Protein AF-A0A6V7HV23-F1 (afdb_monomer)

Structure (mmCIF, N/CA/C/O backbone):
data_AF-A0A6V7HV23-F1
#
_entry.id   AF-A0A6V7HV23-F1
#
loop_
_atom_site.group_PDB
_atom_site.id
_atom_site.type_symbol
_atom_site.label_atom_id
_atom_site.label_alt_id
_atom_site.label_comp_id
_atom_site.label_asym_id
_atom_site.label_entity_id
_atom_site.label_seq_id
_atom_site.pdbx_PDB_ins_code
_atom_site.Cartn_x
_atom_site.Cartn_y
_atom_site.Cartn_z
_atom_site.occupancy
_atom_site.B_iso_or_equiv
_atom_site.auth_seq_id
_atom_site.auth_comp_id
_atom_site.auth_asym_id
_atom_site.auth_atom_id
_atom_site.pdbx_PDB_model_num
ATOM 1 N N . LEU A 1 1 ? -14.571 2.349 32.681 1.00 85.31 1 LEU A N 1
ATOM 2 C CA . LEU A 1 1 ? -13.966 1.434 31.684 1.00 85.31 1 LEU A CA 1
ATOM 3 C C . LEU A 1 1 ? -12.550 1.000 32.072 1.00 85.31 1 LEU A C 1
ATOM 5 O O . LEU A 1 1 ? -12.394 -0.174 32.368 1.00 85.31 1 LEU A O 1
ATOM 9 N N . LYS A 1 2 ? -11.560 1.905 32.163 1.00 87.81 2 LYS A N 1
ATOM 10 C CA . LYS A 1 2 ? -10.154 1.581 32.509 1.00 87.81 2 LYS A CA 1
ATOM 11 C C . LYS A 1 2 ? -9.997 0.605 33.691 1.00 87.81 2 LYS A C 1
ATOM 13 O O . LYS A 1 2 ? -9.436 -0.471 33.530 1.00 87.81 2 LYS A O 1
ATOM 18 N N . ASN A 1 3 ? -10.578 0.923 34.851 1.00 88.38 3 ASN A N 1
ATOM 19 C CA . ASN A 1 3 ? -10.488 0.063 36.045 1.00 88.38 3 ASN A CA 1
ATOM 20 C C . ASN A 1 3 ? -11.080 -1.339 35.831 1.00 88.38 3 ASN A C 1
ATOM 22 O O . ASN A 1 3 ? -10.590 -2.308 36.400 1.00 88.38 3 ASN A O 1
ATOM 26 N N . TRP A 1 4 ? -12.128 -1.450 35.012 1.00 91.31 4 TRP A N 1
ATOM 27 C CA . TRP A 1 4 ? -12.716 -2.744 34.686 1.00 91.31 4 TRP A CA 1
ATOM 28 C C . TRP A 1 4 ? -11.799 -3.559 33.774 1.00 91.31 4 TRP A C 1
ATOM 30 O O . TRP A 1 4 ? -11.590 -4.732 34.063 1.00 91.31 4 TRP A O 1
ATOM 40 N N . VAL A 1 5 ? -11.182 -2.938 32.761 1.00 88.81 5 VAL A N 1
ATOM 41 C CA . VAL A 1 5 ? -10.202 -3.607 31.885 1.00 88.81 5 VAL A CA 1
ATOM 42 C C . VAL A 1 5 ? -9.047 -4.188 32.708 1.00 88.81 5 VAL A C 1
ATOM 44 O O . VAL A 1 5 ? -8.704 -5.352 32.535 1.00 88.81 5 VAL A O 1
ATOM 47 N N . HIS A 1 6 ? -8.524 -3.445 33.690 1.00 87.12 6 HIS A N 1
ATOM 48 C CA . HIS A 1 6 ? -7.489 -3.965 34.597 1.00 87.12 6 HIS A CA 1
ATOM 49 C C . HIS A 1 6 ? -7.968 -5.091 35.530 1.00 87.12 6 HIS A C 1
ATOM 51 O O . HIS A 1 6 ? -7.142 -5.850 36.025 1.00 87.12 6 HIS A O 1
ATOM 57 N N . SER A 1 7 ? -9.276 -5.214 35.775 1.00 87.25 7 SER A N 1
ATOM 58 C CA . SER A 1 7 ? -9.856 -6.267 36.624 1.00 87.25 7 SER A CA 1
ATOM 59 C C . SER A 1 7 ? -10.160 -7.578 35.883 1.00 87.25 7 SER A C 1
ATOM 61 O O . SER A 1 7 ? -10.546 -8.565 36.515 1.00 87.25 7 SER A O 1
ATOM 63 N N . VAL A 1 8 ? -10.018 -7.600 34.551 1.00 89.50 8 VAL A N 1
ATOM 64 C CA . VAL A 1 8 ? -10.240 -8.799 33.733 1.00 89.50 8 VAL A CA 1
ATOM 65 C C . VAL A 1 8 ? -9.135 -9.820 34.012 1.00 89.50 8 VAL A C 1
ATOM 67 O O . VAL A 1 8 ? -7.954 -9.495 33.965 1.00 89.50 8 VAL A O 1
ATOM 70 N N . ARG A 1 9 ? -9.533 -11.063 34.315 1.00 83.25 9 ARG A N 1
ATOM 71 C CA . ARG A 1 9 ? -8.610 -12.152 34.690 1.00 83.25 9 ARG A CA 1
ATOM 72 C C . ARG A 1 9 ? -7.853 -12.756 33.508 1.00 83.25 9 ARG A C 1
ATOM 74 O O . ARG A 1 9 ? -6.769 -13.287 33.703 1.00 83.25 9 ARG A O 1
ATOM 81 N N . ASP A 1 10 ? -8.456 -12.738 32.324 1.00 87.56 10 ASP A N 1
ATOM 82 C CA . ASP A 1 10 ? -7.838 -13.266 31.111 1.00 87.56 10 ASP A CA 1
ATOM 83 C C . ASP A 1 10 ? -6.922 -12.201 30.498 1.00 87.56 10 ASP A C 1
ATOM 85 O O . ASP A 1 10 ? -7.393 -11.159 30.037 1.00 87.56 10 ASP A O 1
ATOM 89 N N . GLU A 1 11 ? -5.614 -12.463 30.503 1.00 85.00 11 GLU A N 1
ATOM 90 C CA . GLU A 1 11 ? -4.601 -11.544 29.976 1.00 85.00 11 GLU A CA 1
ATOM 91 C C . GLU A 1 11 ? -4.748 -11.294 28.465 1.00 85.00 11 GLU A C 1
ATOM 93 O O . GLU A 1 11 ? -4.428 -10.198 28.004 1.00 85.00 11 GLU A O 1
ATOM 98 N N . ARG A 1 12 ? -5.293 -12.244 27.688 1.00 84.56 12 ARG A N 1
ATOM 99 C CA . ARG A 1 12 ? -5.510 -12.057 26.240 1.00 84.56 12 ARG A CA 1
ATOM 100 C C . ARG A 1 12 ? -6.618 -11.044 25.994 1.00 84.56 12 ARG A C 1
ATOM 102 O O . ARG A 1 12 ? -6.408 -10.039 25.322 1.00 84.56 12 ARG A O 1
ATOM 109 N N . ILE A 1 13 ? -7.767 -11.265 26.631 1.00 85.31 13 ILE A N 1
ATOM 110 C CA . ILE A 1 13 ? -8.918 -10.356 26.568 1.00 85.31 13 ILE A CA 1
ATOM 111 C C . ILE A 1 13 ? -8.536 -8.983 27.124 1.00 85.31 13 ILE A C 1
ATOM 113 O O . ILE A 1 13 ? -8.910 -7.956 26.566 1.00 85.31 13 ILE A O 1
ATOM 117 N N . LYS A 1 14 ? -7.769 -8.942 28.215 1.00 87.19 14 LYS A N 1
ATOM 118 C CA . LYS A 1 14 ? -7.277 -7.695 28.804 1.00 87.19 14 LYS A CA 1
ATOM 119 C C . LYS A 1 14 ? -6.400 -6.908 27.831 1.00 87.19 14 LYS A C 1
ATOM 121 O O . LYS A 1 14 ? -6.575 -5.696 27.745 1.00 87.19 14 LYS A O 1
ATOM 126 N N . HIS A 1 15 ? -5.508 -7.566 27.090 1.00 85.56 15 HIS A N 1
ATOM 127 C CA . HIS A 1 15 ? -4.681 -6.912 26.074 1.00 85.56 15 HIS A CA 1
ATOM 128 C C . HIS A 1 15 ? -5.524 -6.375 24.905 1.00 85.56 15 HIS A C 1
ATOM 130 O O . HIS A 1 15 ? -5.375 -5.216 24.524 1.00 85.56 15 HIS A O 1
ATOM 136 N N . GLU A 1 16 ? -6.482 -7.160 24.404 1.00 86.75 16 GLU A N 1
ATOM 137 C CA . GLU A 1 16 ? -7.410 -6.728 23.344 1.00 86.75 16 GLU A CA 1
ATOM 138 C C . GLU A 1 16 ? -8.276 -5.532 23.781 1.00 86.75 16 GLU A C 1
ATOM 140 O O . GLU A 1 16 ? -8.434 -4.554 23.051 1.00 86.75 16 GLU A O 1
ATOM 145 N N . LEU A 1 17 ? -8.798 -5.561 25.010 1.00 87.62 17 LEU A N 1
ATOM 146 C CA . LEU A 1 17 ? -9.571 -4.457 25.583 1.00 87.62 17 LEU A CA 1
ATOM 147 C C . LEU A 1 17 ? -8.712 -3.224 25.882 1.00 87.62 17 LEU A C 1
ATOM 149 O O . LEU A 1 17 ? -9.238 -2.110 25.889 1.00 87.62 17 LEU A O 1
ATOM 153 N N . HIS A 1 18 ? -7.411 -3.393 26.131 1.00 86.50 18 HIS A N 1
ATOM 154 C CA . HIS A 1 18 ? -6.492 -2.274 26.320 1.00 86.50 18 HIS A CA 1
ATOM 155 C C . HIS A 1 18 ? -6.333 -1.463 25.028 1.00 86.50 18 HIS A C 1
ATOM 157 O O . HIS A 1 18 ? -6.363 -0.235 25.083 1.00 86.50 18 HIS A O 1
ATOM 163 N N . GLY A 1 19 ? -6.276 -2.127 23.866 1.00 85.31 19 GLY A N 1
ATOM 164 C CA . GLY A 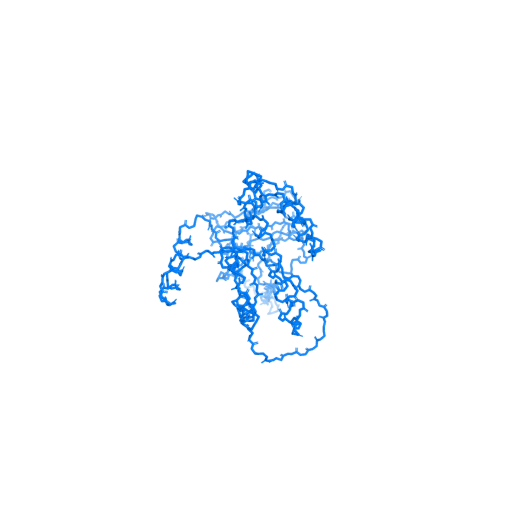1 19 ? -6.226 -1.468 22.552 1.00 85.31 19 GLY A CA 1
ATOM 165 C C . GLY A 1 19 ? -7.441 -0.580 22.245 1.00 85.31 19 GLY A C 1
ATOM 166 O O . GLY A 1 19 ? -7.353 0.344 21.443 1.00 85.31 19 GLY A O 1
ATOM 167 N N . LEU A 1 20 ? -8.571 -0.794 22.928 1.00 89.44 20 LEU A N 1
ATOM 168 C CA . LEU A 1 20 ? -9.760 0.055 22.819 1.00 89.44 20 LEU A CA 1
ATOM 169 C C . LEU A 1 20 ? -9.642 1.365 23.620 1.00 89.44 20 LEU A C 1
ATOM 171 O O . LEU A 1 20 ? -10.325 2.342 23.310 1.00 89.44 20 LEU A O 1
ATOM 175 N N . LEU A 1 21 ? -8.818 1.404 24.671 1.00 89.25 21 LEU A N 1
ATOM 176 C CA . LEU A 1 21 ? -8.775 2.542 25.593 1.00 89.25 21 LEU A CA 1
ATOM 177 C C . LEU A 1 21 ? -8.270 3.816 24.913 1.00 89.25 21 LEU A C 1
ATOM 179 O O . LEU A 1 21 ? -8.840 4.878 25.152 1.00 89.25 21 LEU A O 1
ATOM 183 N N . TYR A 1 22 ? -7.262 3.698 24.048 1.00 90.00 22 TYR A N 1
ATOM 184 C CA . TYR A 1 22 ? -6.679 4.822 23.317 1.00 90.00 22 TYR A CA 1
ATOM 185 C C . TYR A 1 22 ? -7.681 5.527 22.384 1.00 90.00 22 TYR A C 1
ATOM 187 O O . TYR A 1 22 ? -7.942 6.718 22.580 1.00 90.00 22 TYR A O 1
ATOM 195 N N . PRO A 1 23 ? -8.331 4.843 21.419 1.00 90.88 23 PRO A N 1
ATOM 196 C CA . PRO A 1 23 ? -9.275 5.514 20.530 1.00 90.88 23 PRO A CA 1
ATOM 197 C C . PRO A 1 23 ? -10.500 6.058 21.271 1.00 90.88 23 PRO A C 1
ATOM 199 O O . PRO A 1 23 ? -10.964 7.156 20.964 1.00 90.88 23 PRO A O 1
ATOM 202 N N . VAL A 1 24 ? -11.001 5.348 22.292 1.00 91.50 24 VAL A N 1
ATOM 203 C CA . VAL A 1 24 ? -12.107 5.849 23.124 1.00 91.50 24 VAL A CA 1
ATOM 204 C C . VAL A 1 24 ? -11.698 7.117 23.874 1.00 91.50 24 VAL A C 1
ATOM 206 O O . VAL A 1 24 ? -12.491 8.053 23.949 1.00 91.50 24 VAL A O 1
ATOM 209 N N . PHE A 1 25 ? -10.477 7.174 24.405 1.00 91.94 25 PHE A N 1
ATOM 210 C CA . PHE A 1 25 ? -9.941 8.351 25.086 1.00 91.94 25 PHE A CA 1
ATOM 211 C C . PHE A 1 25 ? -9.872 9.572 24.158 1.00 91.94 25 PHE A C 1
ATOM 213 O O . PHE A 1 25 ? -10.416 10.626 24.499 1.00 91.94 25 PHE A O 1
ATOM 220 N N . CYS A 1 26 ? -9.287 9.420 22.967 1.00 90.81 26 CYS A N 1
ATOM 221 C CA . CYS A 1 26 ? -9.174 10.503 21.990 1.00 90.81 26 CYS A CA 1
ATOM 222 C C . CYS A 1 26 ? -10.551 11.004 21.521 1.00 90.81 26 CYS A C 1
ATOM 224 O O . CYS A 1 26 ? -10.791 12.210 21.483 1.00 90.81 26 CYS A O 1
ATOM 226 N N . HIS A 1 27 ? -11.494 10.102 21.221 1.00 91.38 27 HIS A N 1
ATOM 227 C CA . HIS A 1 27 ? -12.842 10.504 20.806 1.00 91.38 27 HIS A CA 1
ATOM 228 C C . HIS A 1 27 ? -13.664 11.126 21.942 1.00 91.38 27 HIS A C 1
ATOM 230 O O . HIS A 1 27 ? -14.400 12.074 21.687 1.00 91.38 27 HIS A O 1
ATOM 236 N N . LEU A 1 28 ? -13.506 10.670 23.192 1.00 91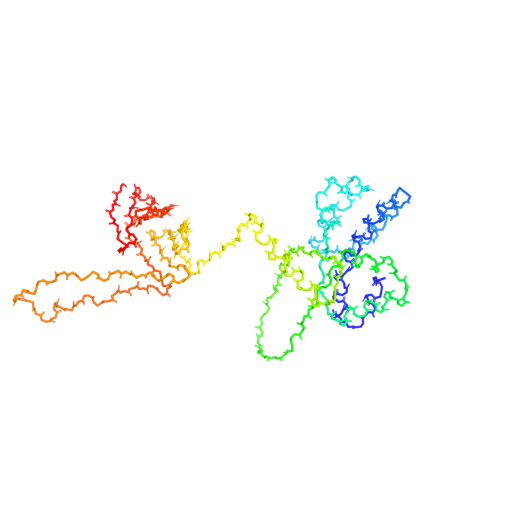.12 28 LEU A N 1
ATOM 237 C CA . LEU A 1 28 ? -14.108 11.331 24.358 1.00 91.12 28 LEU A CA 1
ATOM 238 C C . LEU A 1 28 ? -13.619 12.775 24.492 1.00 91.12 28 LEU A C 1
ATOM 240 O O . LEU A 1 28 ? -14.424 13.670 24.731 1.00 91.12 28 LEU A O 1
ATOM 244 N N . TYR A 1 29 ? -12.316 13.008 24.319 1.00 91.19 29 TYR A N 1
ATOM 245 C CA . TYR A 1 29 ? -11.752 14.355 24.350 1.00 91.19 29 TYR A CA 1
ATOM 246 C C . TYR A 1 29 ? -12.355 15.254 23.264 1.00 91.19 29 TYR A C 1
ATOM 248 O O . TYR A 1 29 ? -12.836 16.348 23.563 1.00 91.19 29 TYR A O 1
ATOM 256 N N . LEU A 1 30 ? -12.395 14.771 22.020 1.00 89.81 30 LEU A N 1
ATOM 257 C CA . LEU A 1 30 ? -12.948 15.517 20.888 1.00 89.81 30 LEU A CA 1
ATOM 258 C C . LEU A 1 30 ? -14.451 15.802 21.042 1.00 89.81 30 LEU A C 1
ATOM 260 O O . LEU A 1 30 ? -14.892 16.902 20.717 1.00 89.81 30 LEU A O 1
ATOM 264 N N . GLU A 1 31 ? -15.228 14.856 21.574 1.00 88.00 31 GLU A N 1
ATOM 265 C CA . GLU A 1 31 ? -16.653 15.055 21.878 1.00 88.00 31 GLU A CA 1
ATOM 266 C C . GLU A 1 31 ? -16.868 16.112 22.969 1.00 88.00 31 GLU A C 1
ATOM 268 O O . GLU A 1 31 ? -17.719 16.991 22.830 1.00 88.00 31 GLU A O 1
ATOM 273 N N . MET A 1 32 ? -16.048 16.108 24.025 1.00 87.31 32 MET A N 1
ATOM 274 C CA . MET A 1 32 ? -16.122 17.145 25.062 1.00 87.31 32 MET A CA 1
ATOM 275 C C . MET A 1 32 ? -15.743 18.534 24.537 1.00 87.31 32 MET A C 1
ATOM 277 O O . MET A 1 32 ? -16.335 19.526 24.962 1.00 87.31 32 MET A O 1
ATOM 281 N N . LEU A 1 33 ? -14.791 18.629 23.601 1.00 86.75 33 LEU A N 1
ATOM 282 C CA . LEU A 1 33 ? -14.490 19.891 22.918 1.00 86.75 33 LEU A CA 1
ATOM 283 C C . LEU A 1 33 ? -15.653 20.350 22.029 1.00 86.75 33 LEU A C 1
ATOM 285 O O . LEU A 1 33 ? -15.936 21.547 21.949 1.00 86.75 33 LEU A O 1
ATOM 289 N N . HIS A 1 34 ? -16.353 19.412 21.389 1.00 82.56 34 HIS A N 1
ATOM 290 C CA . HIS A 1 34 ? -17.492 19.711 20.526 1.00 82.56 34 HIS A CA 1
ATOM 291 C C . HIS A 1 34 ? -18.725 20.205 21.297 1.00 82.56 34 HIS A C 1
ATOM 293 O O . HIS A 1 34 ? -19.505 21.004 20.780 1.00 82.56 34 HIS A O 1
ATOM 299 N N . ALA A 1 35 ? -18.886 19.781 22.551 1.00 78.50 35 ALA A N 1
ATOM 300 C CA . ALA A 1 35 ? -19.957 20.239 23.433 1.00 78.50 35 ALA A CA 1
ATOM 301 C C . ALA A 1 35 ? -19.815 21.713 23.886 1.00 78.50 35 ALA A C 1
ATOM 303 O O . ALA A 1 35 ? -20.762 22.292 24.424 1.00 78.50 35 ALA A O 1
ATOM 304 N N . GLY A 1 36 ? -18.668 22.352 23.620 1.00 71.81 36 GLY A N 1
ATOM 305 C CA . GLY A 1 36 ? -18.477 23.799 23.721 1.00 71.81 36 GLY A CA 1
ATOM 306 C C . GLY A 1 36 ? -17.904 24.316 25.049 1.00 71.81 36 GLY A C 1
ATOM 307 O O . GLY A 1 36 ? -17.372 23.587 25.888 1.00 71.81 36 GLY A O 1
ATOM 308 N N . ASN A 1 37 ? -17.997 25.637 25.229 1.00 59.78 37 ASN A N 1
ATOM 309 C CA . ASN A 1 37 ? -17.170 26.416 26.162 1.00 59.78 37 ASN A CA 1
ATOM 310 C C . ASN A 1 37 ? -17.192 26.025 27.660 1.00 59.78 37 ASN A C 1
ATOM 312 O O . ASN A 1 37 ? -16.133 26.139 28.279 1.00 59.78 37 ASN A O 1
ATOM 316 N N . PRO A 1 38 ? -18.289 25.553 28.293 1.00 68.69 38 PRO A N 1
ATOM 317 C CA . PRO A 1 38 ? -18.218 25.152 29.703 1.00 68.69 38 PRO A CA 1
ATOM 318 C C . PRO A 1 38 ? -17.501 23.806 29.917 1.00 68.69 38 PRO A C 1
ATOM 320 O O . PRO A 1 38 ? -17.038 23.536 31.024 1.00 68.69 38 PRO A O 1
ATOM 323 N N . GLN A 1 39 ? -17.388 22.969 28.880 1.00 75.00 39 GLN A N 1
ATOM 324 C CA . GLN A 1 39 ? -16.775 21.636 28.956 1.00 75.00 39 GLN A CA 1
ATOM 325 C C . GLN A 1 39 ? -15.351 21.597 28.393 1.00 75.00 39 GLN A C 1
ATOM 327 O O . GLN A 1 39 ? -14.584 20.716 28.770 1.00 75.00 39 GLN A O 1
ATOM 332 N N . ALA A 1 40 ? -14.940 22.591 27.599 1.00 77.06 40 ALA A N 1
ATOM 333 C CA . ALA A 1 40 ? -13.583 22.677 27.055 1.00 77.06 40 ALA A CA 1
ATOM 334 C C . ALA A 1 40 ? -12.490 22.642 28.145 1.00 77.06 40 ALA A C 1
ATOM 336 O O . ALA A 1 40 ? -11.518 21.899 28.034 1.00 77.06 40 ALA A O 1
ATOM 337 N N . MET A 1 41 ? -12.675 23.361 29.259 1.00 80.88 41 MET A N 1
ATOM 338 C CA . MET A 1 41 ? -11.725 23.321 30.386 1.00 80.88 41 MET A CA 1
ATOM 339 C C . MET A 1 41 ? -11.659 21.940 31.058 1.00 80.88 41 MET A C 1
ATOM 341 O O . MET A 1 41 ? -10.584 21.487 31.452 1.00 80.88 41 MET A O 1
ATOM 345 N N . GLN A 1 42 ? -12.796 21.246 31.153 1.00 85.06 42 GLN A N 1
ATOM 346 C CA . GLN A 1 42 ? -12.870 19.888 31.700 1.00 85.06 42 GLN A CA 1
ATOM 347 C C . GLN A 1 42 ? -12.226 18.875 30.747 1.00 85.06 42 GLN A C 1
ATOM 349 O O . GLN A 1 42 ? -11.546 17.957 31.201 1.00 85.06 42 GLN A O 1
ATOM 354 N N . ALA A 1 43 ? -12.368 19.080 29.435 1.00 87.50 43 ALA A N 1
ATOM 355 C CA . ALA A 1 43 ? -11.719 18.275 28.410 1.00 87.50 43 ALA A CA 1
ATOM 356 C C . ALA A 1 43 ? -10.193 18.370 28.517 1.00 87.50 43 ALA A C 1
ATOM 358 O O . ALA A 1 43 ? -9.508 17.349 28.535 1.00 87.50 43 ALA A O 1
ATOM 359 N N . ILE A 1 44 ? -9.653 19.582 28.668 1.00 86.12 44 ILE A N 1
ATOM 360 C CA . ILE A 1 44 ? -8.207 19.805 28.829 1.00 86.12 44 ILE A CA 1
ATOM 361 C C . ILE A 1 44 ? -7.690 19.125 30.101 1.00 86.12 44 ILE A C 1
ATOM 363 O O . ILE A 1 44 ? -6.625 18.505 30.092 1.00 86.12 44 ILE A O 1
ATOM 367 N N . GLN A 1 45 ? -8.441 19.211 31.203 1.00 88.75 45 GLN A N 1
ATOM 368 C CA . GLN A 1 45 ? -8.085 18.527 32.446 1.00 88.75 45 GLN A CA 1
ATOM 369 C C . GLN A 1 45 ? -8.126 17.000 32.287 1.00 88.75 45 GLN A C 1
ATOM 371 O O . GLN A 1 45 ? -7.230 16.309 32.769 1.00 88.75 45 GLN A O 1
ATOM 376 N N . PHE A 1 46 ? -9.126 16.472 31.580 1.00 90.75 46 PHE A N 1
ATOM 377 C CA . PHE A 1 46 ? -9.22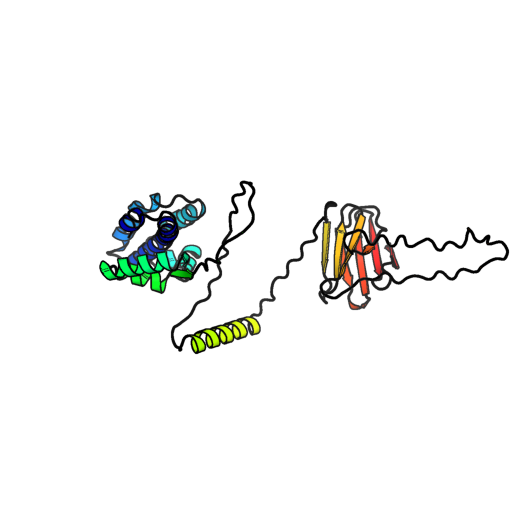1 15.052 31.253 1.00 90.75 46 PHE A CA 1
ATOM 378 C C . PHE A 1 46 ? -8.020 14.577 30.430 1.00 90.75 46 PHE A C 1
ATOM 380 O O . PHE A 1 46 ? -7.407 13.572 30.790 1.00 90.75 46 PHE A O 1
ATOM 387 N N . LEU A 1 47 ? -7.634 15.322 29.390 1.00 89.06 47 LEU A N 1
ATOM 388 C CA . LEU A 1 47 ? -6.475 14.988 28.566 1.00 89.06 47 LEU A CA 1
ATOM 389 C C . LEU A 1 47 ? -5.203 14.917 29.421 1.00 89.06 47 LEU A C 1
ATOM 391 O O . LEU A 1 47 ? -4.499 13.911 29.403 1.00 89.06 47 LEU A O 1
ATOM 395 N N . LYS A 1 48 ? -4.955 15.939 30.249 1.00 88.56 48 LYS A N 1
ATO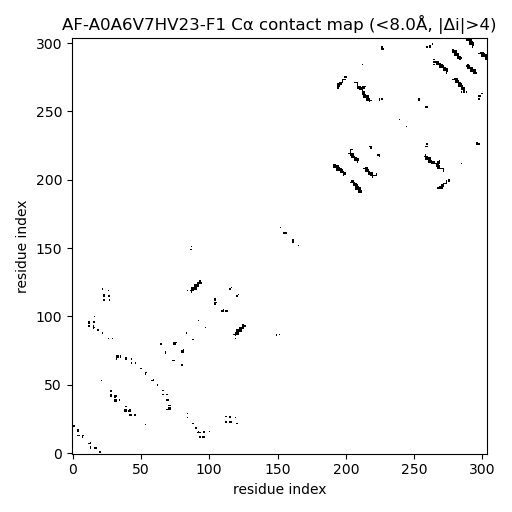M 396 C CA . LYS A 1 48 ? -3.765 15.999 31.112 1.00 88.56 48 LYS A CA 1
ATOM 397 C C . LYS A 1 48 ? -3.676 14.850 32.112 1.00 88.56 48 LYS A C 1
ATOM 399 O O . LYS A 1 48 ? -2.574 14.385 32.390 1.00 88.56 48 LYS A O 1
ATOM 404 N N . ASN A 1 49 ? -4.813 14.403 32.640 1.00 90.31 49 ASN A N 1
ATOM 405 C CA . ASN A 1 49 ? -4.860 13.361 33.662 1.00 90.31 49 ASN A CA 1
ATOM 406 C C . ASN A 1 49 ? -4.580 11.956 33.112 1.00 90.31 49 ASN A C 1
ATOM 408 O O . ASN A 1 49 ? -4.063 11.124 33.853 1.00 90.31 49 ASN A O 1
ATOM 412 N N . TYR A 1 50 ? -4.933 11.685 31.851 1.00 86.81 50 TYR A N 1
ATOM 413 C CA . TYR A 1 50 ? -4.899 10.331 31.281 1.00 86.81 50 TYR A CA 1
ATOM 414 C C . TYR A 1 50 ? -3.926 10.163 30.105 1.00 86.81 50 TYR A C 1
ATOM 416 O O . TYR A 1 50 ? -3.620 9.033 29.744 1.00 86.81 50 TYR A O 1
ATOM 424 N N . GLN A 1 51 ? -3.377 11.243 29.535 1.00 85.19 51 GLN A N 1
ATOM 425 C CA . GLN A 1 51 ? -2.392 11.153 28.443 1.00 85.19 51 GLN A CA 1
ATOM 426 C C . GLN A 1 51 ? -1.158 10.307 28.803 1.00 85.19 51 GLN A C 1
ATOM 428 O O . GLN A 1 51 ? -0.600 9.649 27.936 1.00 85.19 51 GLN A O 1
ATOM 433 N N . GLY A 1 52 ? -0.750 10.287 30.079 1.00 82.56 52 GLY A N 1
ATOM 434 C CA . GLY A 1 52 ? 0.421 9.532 30.542 1.00 82.56 52 GLY A CA 1
ATOM 435 C C . GLY A 1 52 ? 0.229 8.014 30.584 1.00 82.56 52 GLY A C 1
ATOM 436 O O . GLY A 1 52 ? 1.198 7.293 30.796 1.00 82.56 52 GLY A O 1
ATOM 437 N N . ASP A 1 53 ? -0.997 7.523 30.388 1.00 82.62 53 ASP A N 1
ATOM 438 C CA . ASP A 1 53 ? -1.286 6.088 30.322 1.00 82.62 53 ASP A CA 1
ATOM 439 C C . ASP A 1 53 ? -0.926 5.467 28.960 1.00 82.62 53 ASP A C 1
ATOM 441 O O . ASP A 1 53 ? -0.882 4.243 28.840 1.00 82.62 53 ASP A O 1
ATOM 445 N N . PHE A 1 54 ? -0.669 6.294 27.943 1.00 81.50 54 PHE A N 1
ATOM 446 C CA . PHE A 1 54 ? -0.393 5.878 26.569 1.00 81.50 54 PHE A CA 1
ATOM 447 C C . PHE A 1 54 ? 1.050 6.260 26.214 1.00 81.50 54 PHE A C 1
ATOM 449 O O . PHE A 1 54 ? 1.377 7.437 26.079 1.00 81.50 54 PHE A O 1
ATOM 456 N N . VAL A 1 55 ? 1.939 5.264 26.148 1.00 62.69 55 VAL A N 1
ATOM 457 C CA . VAL A 1 55 ? 3.408 5.458 26.104 1.00 62.69 55 VAL A CA 1
ATOM 458 C C . VAL A 1 55 ? 4.022 4.951 24.790 1.00 62.69 55 VAL A C 1
ATOM 460 O O . VAL A 1 55 ? 5.231 5.035 24.592 1.00 62.69 55 VAL A O 1
ATOM 463 N N . THR A 1 56 ? 3.211 4.432 23.865 1.00 72.12 56 THR A N 1
ATOM 464 C CA . THR A 1 56 ? 3.705 3.922 22.578 1.00 72.12 56 THR A CA 1
ATOM 465 C C . THR A 1 56 ? 4.194 5.086 21.710 1.00 72.12 56 THR A C 1
ATOM 467 O O . THR A 1 56 ? 3.517 6.111 21.637 1.00 72.12 56 THR A O 1
ATOM 470 N N . GLU A 1 57 ? 5.335 4.937 21.023 1.00 57.50 57 GLU A N 1
ATOM 471 C CA . GLU A 1 57 ? 5.909 5.989 20.156 1.00 57.50 57 GLU A CA 1
ATOM 472 C C . GLU A 1 57 ? 4.878 6.545 19.159 1.00 57.50 57 GLU A C 1
ATOM 474 O O . GLU A 1 57 ? 4.732 7.754 19.025 1.00 57.50 57 GLU A O 1
ATOM 479 N N . THR A 1 58 ? 4.064 5.673 18.559 1.00 65.56 58 THR A N 1
ATOM 480 C CA . THR A 1 58 ? 3.016 6.052 17.597 1.00 65.56 58 THR A CA 1
ATOM 481 C C . THR A 1 58 ? 1.848 6.826 18.212 1.00 65.56 58 THR A C 1
ATOM 483 O O . THR A 1 58 ? 1.196 7.616 17.535 1.00 65.56 58 THR A O 1
ATOM 486 N N . GLU A 1 59 ? 1.532 6.575 19.483 1.00 75.50 59 GLU A N 1
ATOM 487 C CA . GLU A 1 59 ? 0.430 7.237 20.190 1.00 75.50 59 GLU A CA 1
ATOM 488 C C . GLU A 1 59 ? 0.861 8.608 20.713 1.00 75.50 59 GLU A C 1
ATOM 490 O O . GLU A 1 59 ? 0.049 9.536 20.747 1.00 75.50 59 GLU A O 1
ATOM 495 N N . ARG A 1 60 ? 2.142 8.739 21.078 1.00 76.38 60 ARG A N 1
ATOM 496 C CA . ARG A 1 60 ? 2.735 9.951 21.640 1.00 76.38 60 ARG A CA 1
ATOM 497 C C . ARG A 1 60 ? 2.685 11.126 20.669 1.00 76.38 60 ARG A C 1
ATOM 499 O O . ARG A 1 60 ? 2.205 12.185 21.061 1.00 76.38 60 ARG A O 1
ATOM 506 N N . ASP A 1 61 ? 3.111 10.935 19.424 1.00 80.00 61 ASP A N 1
ATOM 507 C CA . ASP A 1 61 ? 3.159 12.015 18.428 1.00 80.00 61 ASP A CA 1
ATOM 508 C C . ASP A 1 61 ? 1.764 12.612 18.175 1.00 80.00 61 ASP A C 1
ATOM 510 O O . ASP A 1 61 ? 1.575 13.831 18.174 1.00 80.00 61 ASP A O 1
ATOM 514 N N . PHE A 1 62 ? 0.747 11.751 18.048 1.00 85.00 62 PHE A N 1
ATOM 515 C CA . PHE A 1 62 ? -0.637 12.200 17.894 1.00 85.00 62 PHE A CA 1
ATOM 516 C C . PHE A 1 62 ? -1.171 12.883 19.158 1.00 85.00 62 PHE A C 1
ATOM 518 O O . PHE A 1 62 ? -1.906 13.863 19.059 1.00 85.00 62 PHE A O 1
ATOM 525 N N . LEU A 1 63 ? -0.820 12.395 20.353 1.00 84.88 63 LEU A N 1
ATOM 526 C CA . LEU A 1 63 ? -1.234 13.019 21.612 1.00 84.88 63 LEU A CA 1
ATOM 527 C C . LEU A 1 63 ? -0.602 14.399 21.811 1.00 84.88 63 LEU A C 1
ATOM 529 O O . LEU A 1 63 ? -1.277 15.302 22.306 1.00 84.88 63 LEU A O 1
ATOM 533 N N . GLU A 1 64 ? 0.649 14.594 21.393 1.00 83.12 64 GLU A N 1
ATOM 534 C CA . GLU A 1 64 ? 1.294 15.908 21.389 1.00 83.12 64 GLU A CA 1
ATOM 535 C C . GLU A 1 64 ? 0.544 16.875 20.453 1.00 83.12 64 GLU A C 1
ATOM 537 O O . GLU A 1 64 ? 0.229 18.005 20.851 1.00 83.12 64 GLU A O 1
ATOM 542 N N . GLU A 1 65 ? 0.130 16.422 19.265 1.00 84.56 65 GLU A N 1
ATOM 543 C CA . GLU A 1 65 ? -0.714 17.223 18.371 1.00 84.56 65 GLU A CA 1
ATOM 544 C C . GLU A 1 65 ? -2.096 17.508 18.988 1.00 84.56 65 GLU A C 1
ATOM 546 O O . GLU A 1 65 ? -2.548 18.655 18.989 1.00 84.56 65 GLU A O 1
ATOM 551 N N . LEU A 1 66 ? -2.742 16.504 19.584 1.00 86.38 66 LEU A N 1
ATOM 552 C CA . LEU A 1 66 ? -4.049 16.631 20.234 1.00 86.38 66 LEU A CA 1
ATOM 553 C C . LEU A 1 66 ? -4.009 17.591 21.435 1.00 86.38 66 LEU A C 1
ATOM 555 O O . LEU A 1 66 ? -4.968 18.324 21.673 1.00 86.38 66 LEU A O 1
ATOM 559 N N . SER A 1 67 ? -2.886 17.640 22.160 1.00 86.75 67 SER A N 1
ATOM 560 C CA . SER A 1 67 ? -2.690 18.494 23.342 1.00 86.75 67 SER A CA 1
ATOM 561 C C . SER A 1 67 ? -2.722 19.990 23.059 1.00 86.75 67 SER A C 1
ATOM 563 O O . SER A 1 67 ? -2.911 20.790 23.974 1.00 86.75 67 SER A O 1
ATOM 565 N N . SER A 1 68 ? -2.562 20.369 21.794 1.00 87.38 68 SER A N 1
ATOM 566 C CA . SER A 1 68 ? -2.586 21.759 21.351 1.00 87.38 68 SER A CA 1
ATOM 567 C C . SER A 1 68 ? -3.865 22.122 20.586 1.00 87.38 68 SER A C 1
ATOM 569 O O . SER A 1 68 ? -3.931 23.186 19.969 1.00 87.38 68 SER A O 1
ATOM 571 N N . VAL A 1 69 ? -4.888 21.262 20.654 1.00 88.06 69 VAL A N 1
ATOM 572 C CA . VAL A 1 69 ? -6.251 21.504 20.163 1.00 88.06 69 VAL A CA 1
ATOM 573 C C . VAL A 1 69 ? -7.146 21.861 21.343 1.00 88.06 69 VAL A C 1
ATOM 575 O O . VAL A 1 69 ? -7.376 21.012 22.199 1.00 88.06 69 VAL A O 1
ATOM 578 N N . PHE A 1 70 ? -7.675 23.085 21.396 1.00 86.06 70 PHE A N 1
ATOM 579 C CA . PHE A 1 70 ? -8.492 23.562 22.525 1.00 86.06 70 PHE A CA 1
ATOM 580 C C . PHE A 1 70 ? -9.917 23.952 22.127 1.00 86.06 70 PHE A C 1
ATOM 582 O O . PHE A 1 70 ? -10.786 24.099 22.987 1.00 86.06 70 PHE A O 1
ATOM 589 N N . THR A 1 71 ? -10.164 24.126 20.832 1.00 85.56 71 THR A N 1
ATOM 590 C CA . THR A 1 71 ? -11.446 24.564 20.281 1.00 85.56 71 THR A CA 1
ATOM 591 C C . THR A 1 71 ? -11.847 23.727 19.068 1.00 85.56 71 THR A C 1
ATOM 593 O O . THR A 1 71 ? -11.034 23.021 18.473 1.00 85.56 71 THR A O 1
ATOM 596 N N . ILE A 1 72 ? -13.116 23.828 18.662 1.00 84.56 72 ILE A N 1
ATOM 597 C CA . ILE A 1 72 ? -13.621 23.161 17.450 1.00 84.56 72 ILE A CA 1
ATOM 598 C C . ILE A 1 72 ? -12.902 23.680 16.191 1.00 84.56 72 ILE A C 1
ATOM 600 O O . ILE A 1 72 ? -12.641 22.909 15.274 1.00 84.56 72 ILE A O 1
ATOM 604 N N . GLN A 1 73 ? -12.531 24.962 16.168 1.00 84.81 73 GLN A N 1
ATOM 605 C CA . GLN A 1 73 ? -11.802 25.582 15.055 1.00 84.81 73 GLN A CA 1
ATOM 606 C C . GLN A 1 73 ? -10.399 24.978 14.904 1.00 84.81 73 GLN A C 1
ATOM 608 O O . GLN A 1 73 ? -9.959 24.706 13.789 1.00 84.81 73 GLN A O 1
ATOM 613 N N . ASP A 1 74 ? -9.732 24.676 16.022 1.00 86.12 74 ASP A N 1
ATOM 614 C CA . ASP A 1 74 ? -8.417 24.026 16.008 1.00 86.12 74 ASP A CA 1
ATOM 615 C C . ASP A 1 74 ? -8.476 22.613 15.412 1.00 86.12 74 ASP A C 1
ATOM 617 O O . ASP A 1 74 ? -7.513 22.171 14.788 1.00 86.12 74 ASP A O 1
ATOM 621 N N . ILE A 1 75 ? -9.606 21.910 15.571 1.00 84.88 75 ILE A N 1
ATOM 622 C CA . ILE A 1 75 ? -9.815 20.585 14.966 1.00 84.88 75 ILE A CA 1
ATOM 623 C C . ILE A 1 75 ? -9.819 20.701 13.440 1.00 84.88 75 ILE A C 1
ATOM 625 O O . ILE A 1 75 ? -9.198 19.885 12.769 1.00 84.88 75 ILE A O 1
ATOM 629 N N . GLU A 1 76 ? -10.503 21.702 12.882 1.00 84.44 76 GLU A N 1
ATOM 630 C CA . GLU A 1 76 ? -10.614 21.890 11.428 1.00 84.44 76 GLU A CA 1
ATOM 631 C C . GLU A 1 76 ? -9.298 22.354 10.795 1.00 84.44 76 GLU A C 1
ATOM 633 O O . GLU A 1 76 ? -8.968 21.940 9.682 1.00 84.44 76 GLU A O 1
ATOM 638 N N . LEU A 1 77 ? -8.523 23.167 11.518 1.00 86.88 77 LEU A N 1
ATOM 639 C CA . LEU A 1 77 ? -7.218 23.666 11.075 1.00 86.88 77 LEU A CA 1
ATOM 640 C C . LEU A 1 77 ? -6.127 22.589 11.063 1.00 86.88 77 LEU A C 1
ATOM 642 O O . LEU A 1 77 ? -5.091 22.786 10.426 1.00 86.88 77 LEU A O 1
ATOM 646 N N . ARG A 1 78 ? -6.340 21.458 11.746 1.00 85.62 78 ARG A N 1
ATOM 647 C CA . ARG A 1 78 ? -5.367 20.366 11.853 1.00 85.62 78 ARG A CA 1
ATOM 648 C C . ARG A 1 78 ? -5.812 19.136 11.070 1.00 85.62 78 ARG A C 1
ATOM 650 O O . ARG A 1 78 ? -6.696 18.403 11.521 1.00 85.62 78 ARG A O 1
ATOM 657 N N . PRO A 1 79 ? -5.178 18.850 9.918 1.00 83.81 79 PRO A N 1
ATOM 658 C CA . PRO A 1 79 ? -5.597 17.755 9.053 1.00 83.81 79 PRO A CA 1
ATOM 659 C C . PRO A 1 79 ? -5.592 16.386 9.740 1.00 83.81 79 PRO A C 1
ATOM 661 O O . PRO A 1 79 ? -6.487 15.585 9.475 1.00 83.81 79 PRO A O 1
ATOM 664 N N . LEU A 1 80 ? -4.628 16.115 10.631 1.00 82.94 80 LEU A N 1
ATOM 665 C CA . LEU A 1 80 ? -4.509 14.813 11.290 1.00 82.94 80 LEU A CA 1
ATOM 666 C C . LEU A 1 80 ? -5.624 14.591 12.319 1.00 82.94 80 LEU A C 1
ATOM 668 O O . LEU A 1 80 ? -6.277 13.547 12.308 1.00 82.94 80 LEU A O 1
ATOM 672 N N . VAL A 1 81 ? -5.906 15.593 13.154 1.00 85.69 81 VAL A N 1
ATOM 673 C CA . VAL A 1 81 ? -6.991 15.542 14.150 1.00 85.69 81 VAL A CA 1
ATOM 674 C C . VAL A 1 81 ? -8.360 15.484 13.466 1.00 85.69 81 VAL A C 1
ATOM 676 O O . VAL A 1 81 ? -9.223 14.700 13.869 1.00 85.69 81 VAL A O 1
ATOM 679 N N . ASN A 1 82 ? -8.555 16.240 12.382 1.00 83.12 82 ASN A N 1
ATOM 680 C CA . ASN A 1 82 ? -9.780 16.172 11.586 1.00 83.12 82 ASN A CA 1
ATOM 681 C C . ASN A 1 82 ? -9.955 14.795 10.917 1.00 83.12 82 ASN A C 1
ATOM 683 O O . ASN A 1 82 ? -11.044 14.215 10.934 1.00 83.12 82 ASN A O 1
ATOM 687 N N . ALA A 1 83 ? -8.877 14.223 10.371 1.00 83.75 83 ALA A N 1
ATOM 688 C CA . ALA A 1 83 ? -8.895 12.875 9.810 1.00 83.75 83 ALA A CA 1
ATOM 689 C C . ALA A 1 83 ? -9.225 11.823 10.878 1.00 83.75 83 ALA A C 1
ATOM 691 O O . ALA A 1 83 ? -10.016 10.923 10.609 1.00 83.75 83 ALA A O 1
ATOM 692 N N . PHE A 1 84 ? -8.681 11.956 12.090 1.00 86.94 84 PHE A N 1
ATOM 693 C CA . PHE A 1 84 ? -9.004 11.078 13.214 1.00 86.94 84 PHE A CA 1
ATOM 694 C C . PHE A 1 84 ? -10.479 11.196 13.622 1.00 86.94 84 PHE A C 1
ATOM 696 O O . PHE A 1 84 ? -11.148 10.189 13.814 1.00 86.94 84 PHE A O 1
ATOM 703 N N . ARG A 1 85 ? -11.029 12.415 13.692 1.00 85.44 85 ARG A N 1
ATOM 704 C CA . ARG A 1 85 ? -12.443 12.651 14.033 1.00 85.44 85 ARG A CA 1
ATOM 705 C C . ARG A 1 85 ? -13.413 12.064 13.003 1.00 85.44 85 ARG A C 1
ATOM 707 O O . ARG A 1 85 ? -14.466 11.548 13.375 1.00 85.44 85 ARG A O 1
ATOM 714 N N . THR A 1 86 ? -13.087 12.194 11.720 1.00 82.50 86 THR A N 1
ATOM 715 C CA . THR A 1 86 ? -13.977 11.826 10.606 1.00 82.50 86 THR A CA 1
ATOM 716 C C . THR A 1 86 ? -13.883 10.354 10.206 1.00 82.50 86 THR A C 1
ATOM 718 O O . THR A 1 86 ? -14.813 9.830 9.591 1.00 82.50 86 THR A O 1
ATOM 721 N N . ARG A 1 87 ? -12.790 9.664 10.549 1.00 82.62 87 ARG A N 1
ATOM 722 C CA . ARG A 1 87 ? -12.571 8.250 10.218 1.00 82.62 87 ARG A CA 1
ATOM 723 C C . ARG A 1 87 ? -12.890 7.354 11.411 1.00 82.62 87 ARG A C 1
ATOM 725 O O . ARG A 1 87 ? -12.632 7.712 12.552 1.00 82.62 87 ARG A O 1
ATOM 732 N N . LYS A 1 88 ? -13.417 6.156 11.140 1.00 85.00 88 LYS A N 1
ATOM 733 C CA . LYS A 1 88 ? -13.584 5.137 12.182 1.00 85.00 88 LYS A CA 1
ATOM 734 C C . LYS A 1 88 ? -12.245 4.481 12.503 1.00 85.00 88 LYS A C 1
ATOM 736 O O . LYS A 1 88 ? -11.564 3.995 11.598 1.00 85.00 88 LYS A O 1
ATOM 741 N N . TYR A 1 89 ? -11.902 4.433 13.781 1.00 84.88 89 TYR A N 1
ATOM 742 C CA . TYR A 1 89 ? -10.733 3.733 14.285 1.00 84.88 89 TYR A CA 1
ATOM 743 C C . TYR A 1 89 ? -10.979 2.221 14.275 1.00 84.88 89 TYR A C 1
ATOM 745 O O . TYR A 1 89 ? -12.048 1.758 14.672 1.00 84.88 89 TYR A O 1
ATOM 753 N N . LYS A 1 90 ? -10.008 1.436 13.811 1.00 86.12 90 LYS A N 1
ATOM 754 C CA . LYS A 1 90 ? -10.130 -0.024 13.724 1.00 86.12 90 LYS A CA 1
ATOM 755 C C . LYS A 1 90 ? -9.464 -0.681 14.922 1.00 86.12 90 LYS A C 1
ATOM 757 O O . LYS A 1 90 ? -8.315 -0.371 15.215 1.00 86.12 90 LYS A O 1
ATOM 762 N N . VAL A 1 91 ? -10.177 -1.585 15.586 1.00 86.25 91 VAL A N 1
ATOM 763 C CA . VAL A 1 91 ? -9.646 -2.373 16.705 1.00 86.25 91 VAL A CA 1
ATOM 764 C C . VAL A 1 91 ? -9.932 -3.844 16.446 1.00 86.25 91 VAL A C 1
ATOM 766 O O . VAL A 1 91 ? -11.090 -4.227 16.270 1.00 86.25 91 VAL A O 1
ATOM 769 N N . ASP A 1 92 ? -8.883 -4.660 16.443 1.00 85.38 92 ASP A N 1
ATOM 770 C CA . ASP A 1 92 ? -9.009 -6.112 16.369 1.00 85.38 92 ASP A CA 1
ATOM 771 C C . ASP A 1 92 ? -9.398 -6.660 17.748 1.00 85.38 92 ASP A C 1
ATOM 773 O O . ASP A 1 92 ? -8.746 -6.367 18.752 1.00 85.38 92 ASP A O 1
ATOM 777 N N . MET A 1 93 ? -10.470 -7.449 17.812 1.00 84.44 93 MET A N 1
ATOM 778 C CA . MET A 1 93 ? -10.978 -8.017 19.063 1.00 84.44 93 MET A CA 1
ATOM 779 C C . MET A 1 93 ? -11.630 -9.379 18.808 1.00 84.44 93 MET A C 1
ATOM 781 O O . MET A 1 93 ? -12.289 -9.586 17.786 1.00 84.44 93 MET A O 1
ATOM 785 N N . SER A 1 94 ? -11.457 -10.311 19.741 1.00 87.00 94 SER A N 1
ATOM 786 C CA . SER A 1 94 ? -12.162 -11.596 19.753 1.00 87.00 94 SER A CA 1
ATOM 787 C C . SER A 1 94 ? -13.658 -11.430 20.051 1.00 87.00 94 SER A C 1
ATOM 789 O O . SER A 1 94 ? -14.095 -10.432 20.639 1.00 87.00 94 SER A O 1
ATOM 791 N N . ASP A 1 95 ? -14.466 -12.423 19.671 1.00 85.38 95 ASP A N 1
ATOM 792 C CA . ASP A 1 95 ? -15.899 -12.433 19.989 1.00 85.38 95 ASP A CA 1
ATOM 793 C C . ASP A 1 95 ? -16.135 -12.466 21.509 1.00 85.38 95 ASP A C 1
ATOM 795 O O . ASP A 1 95 ? -17.046 -11.805 22.018 1.00 85.38 95 ASP A O 1
ATOM 799 N N . GLU A 1 96 ? -15.277 -13.162 22.259 1.00 85.69 96 GLU A N 1
ATOM 800 C CA . GLU A 1 96 ? -15.325 -13.239 23.717 1.00 85.69 96 GLU A CA 1
ATOM 801 C C . GLU A 1 96 ? -15.060 -11.878 24.370 1.00 85.69 96 GLU A C 1
ATOM 803 O O . GLU A 1 96 ? -15.808 -11.459 25.264 1.00 85.69 96 GLU A O 1
ATOM 808 N N . ALA A 1 97 ? -14.026 -11.163 23.919 1.00 88.00 97 ALA A N 1
ATOM 809 C CA . ALA A 1 97 ? -13.700 -9.832 24.422 1.00 88.00 97 ALA A CA 1
ATOM 810 C C . ALA A 1 97 ? -14.803 -8.818 24.083 1.00 88.00 97 ALA A C 1
ATOM 812 O O . ALA A 1 97 ? -15.228 -8.052 24.959 1.00 88.00 97 ALA A O 1
ATOM 813 N N . HIS A 1 98 ? -15.340 -8.870 22.859 1.00 88.94 98 HIS A N 1
ATOM 814 C CA . HIS A 1 98 ? -16.440 -8.006 22.433 1.00 88.94 98 HIS A CA 1
ATOM 815 C C . HIS A 1 98 ? -17.711 -8.246 23.260 1.00 88.94 98 HIS A C 1
ATOM 817 O O . HIS A 1 98 ? -18.334 -7.297 23.748 1.00 88.94 98 HIS A O 1
ATOM 823 N N . PHE A 1 99 ? -18.060 -9.510 23.503 1.00 87.25 99 PHE A N 1
ATOM 824 C CA . PHE A 1 99 ? -19.198 -9.872 24.343 1.00 87.25 99 PHE A CA 1
ATOM 825 C C . PHE A 1 99 ? -19.027 -9.380 25.788 1.00 87.25 99 PHE A C 1
ATOM 827 O O . PHE A 1 99 ? -19.960 -8.822 26.377 1.00 87.25 99 PHE A O 1
ATOM 834 N N . CYS A 1 100 ? -17.831 -9.534 26.367 1.00 89.12 100 CYS A N 1
ATOM 835 C CA . CYS A 1 100 ? -17.528 -9.047 27.715 1.00 89.12 100 CYS A CA 1
ATOM 836 C C . CYS A 1 100 ? -17.686 -7.526 27.821 1.00 89.12 100 CYS A C 1
ATOM 838 O O . CYS A 1 100 ? -18.295 -7.035 28.778 1.00 89.12 100 CYS A O 1
ATOM 840 N N . LEU A 1 101 ? -17.181 -6.794 26.827 1.00 89.88 101 LEU A N 1
ATOM 841 C CA . LEU A 1 101 ? -17.305 -5.343 26.728 1.00 89.88 101 LEU A CA 1
ATOM 842 C C . LEU A 1 101 ? -18.771 -4.912 26.662 1.00 89.88 101 LEU A C 1
ATOM 844 O O . LEU A 1 101 ? -19.206 -4.090 27.472 1.00 89.88 101 LEU A O 1
ATOM 848 N N . GLN A 1 102 ? -19.546 -5.491 25.743 1.00 88.06 102 GLN A N 1
ATOM 849 C CA . GLN A 1 102 ? -20.954 -5.143 25.566 1.00 88.06 102 GLN A CA 1
ATOM 850 C C . GLN A 1 102 ? -21.753 -5.420 26.844 1.00 88.06 102 GLN A C 1
ATOM 852 O O . GLN A 1 102 ? -22.484 -4.552 27.327 1.00 88.06 102 GLN A O 1
ATOM 857 N N . LYS A 1 103 ? -21.545 -6.590 27.461 1.00 88.94 103 LYS A N 1
ATOM 858 C CA . LYS A 1 103 ? -22.182 -6.964 28.729 1.00 88.94 103 LYS A CA 1
ATOM 859 C C . LYS A 1 103 ? -21.857 -5.977 29.849 1.00 88.94 103 LYS A C 1
ATOM 861 O O . LYS A 1 103 ? -22.754 -5.605 30.605 1.00 88.94 103 LYS A O 1
ATOM 866 N N . TYR A 1 104 ? -20.600 -5.548 29.972 1.00 91.06 104 TYR A N 1
ATOM 867 C CA . TYR A 1 104 ? -20.188 -4.586 30.994 1.00 91.06 104 TYR A CA 1
ATOM 868 C C . TYR A 1 104 ? -20.815 -3.204 30.769 1.00 91.06 104 TYR A C 1
ATOM 870 O O . TYR A 1 104 ? -21.417 -2.648 31.691 1.00 91.06 104 TYR A O 1
ATOM 878 N N . LEU A 1 105 ? -20.722 -2.669 29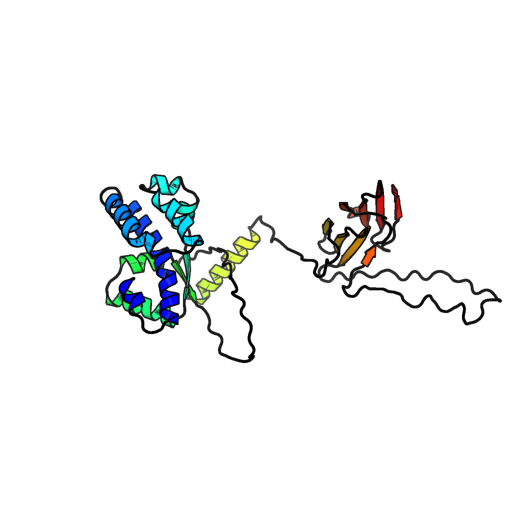.548 1.00 90.31 105 LEU A N 1
ATOM 879 C CA . LEU A 1 105 ? -21.244 -1.342 29.213 1.00 90.31 105 LEU A CA 1
ATOM 880 C C . LEU A 1 105 ? -22.764 -1.264 29.396 1.00 90.31 105 LEU A C 1
ATOM 882 O O . LEU A 1 105 ? -23.254 -0.286 29.964 1.00 90.31 105 LEU A O 1
ATOM 886 N N . SER A 1 106 ? -23.497 -2.305 28.989 1.00 89.31 106 SER A N 1
ATOM 887 C CA . SER A 1 106 ? -24.945 -2.398 29.198 1.00 89.31 106 SER A CA 1
ATOM 888 C C . SER A 1 106 ? -25.307 -2.539 30.676 1.00 89.31 106 SER A C 1
ATOM 890 O O . SER A 1 106 ? -26.222 -1.866 31.142 1.00 89.31 106 SER A O 1
ATOM 892 N N . LYS A 1 107 ? -24.577 -3.362 31.442 1.00 89.62 107 LYS A N 1
ATOM 893 C CA . LYS A 1 107 ? -24.848 -3.576 32.873 1.00 89.62 107 LYS A CA 1
ATOM 894 C C . LYS A 1 107 ? -24.644 -2.311 33.711 1.00 89.62 107 LYS A C 1
ATOM 896 O O . LYS A 1 107 ? -25.402 -2.081 34.647 1.00 89.62 107 LYS A O 1
ATOM 901 N N . HIS A 1 108 ? -23.619 -1.519 33.402 1.00 87.69 108 HIS A N 1
ATOM 902 C CA . HIS A 1 108 ? -23.276 -0.307 34.155 1.00 87.69 108 HIS A CA 1
ATOM 903 C C . HIS A 1 108 ? -23.865 0.982 33.564 1.00 87.69 108 HIS A C 1
ATOM 905 O O . HIS A 1 108 ? -23.648 2.055 34.122 1.00 87.69 108 HIS A O 1
ATOM 911 N N . GLY A 1 109 ? -24.610 0.901 32.456 1.00 85.06 109 GLY A N 1
ATOM 912 C CA . GLY A 1 109 ? -25.266 2.062 31.850 1.00 85.06 109 GLY A CA 1
ATOM 913 C C . GLY A 1 109 ? -24.289 3.098 31.284 1.00 85.06 109 GLY A C 1
ATOM 914 O O . GLY A 1 109 ? -24.563 4.295 31.316 1.00 85.06 109 GLY A O 1
ATOM 915 N N . HIS A 1 110 ? -23.134 2.671 30.766 1.00 88.19 110 HIS A N 1
ATOM 916 C CA . HIS A 1 110 ? -22.131 3.570 30.184 1.00 88.19 110 HIS A CA 1
ATOM 917 C C . HIS A 1 110 ? -22.497 3.980 28.745 1.00 88.19 110 HIS A C 1
ATOM 919 O O . HIS A 1 110 ? -21.805 3.635 27.788 1.00 88.19 110 HIS A O 1
ATOM 925 N N . ILE A 1 111 ? -23.599 4.724 28.600 1.00 87.44 111 ILE A N 1
ATOM 926 C CA . ILE A 1 111 ? -24.228 5.057 27.309 1.00 87.44 111 ILE A CA 1
ATOM 927 C C . ILE A 1 111 ? -23.300 5.887 26.411 1.00 87.44 111 ILE A C 1
ATOM 929 O O . ILE A 1 111 ? -23.174 5.575 25.234 1.00 87.44 111 ILE A O 1
ATOM 933 N N . ILE A 1 112 ? -22.598 6.885 26.963 1.00 87.00 112 ILE A N 1
ATOM 934 C CA . ILE A 1 112 ? -21.682 7.749 26.190 1.00 87.00 112 ILE A CA 1
ATOM 935 C C . ILE A 1 112 ? -20.548 6.925 25.572 1.00 87.00 112 ILE A C 1
ATOM 937 O O . ILE A 1 112 ? -20.258 7.040 24.387 1.00 87.00 112 ILE A O 1
ATOM 941 N N . ILE A 1 113 ? -19.937 6.040 26.364 1.00 89.38 113 ILE A N 1
ATOM 942 C CA . ILE A 1 113 ? -18.850 5.171 25.896 1.00 89.38 113 ILE A CA 1
ATOM 943 C C . ILE A 1 113 ? -19.371 4.202 24.831 1.00 89.38 113 ILE A C 1
ATOM 945 O O . ILE A 1 113 ? -18.726 4.018 23.804 1.00 89.38 113 ILE A O 1
ATOM 949 N N . MET A 1 114 ? -20.554 3.620 25.048 1.00 86.00 114 MET A N 1
ATOM 950 C CA . MET A 1 114 ? -21.202 2.751 24.064 1.00 86.00 114 MET A CA 1
ATOM 951 C C . MET A 1 114 ? -21.462 3.493 22.742 1.00 86.00 114 MET A C 1
ATOM 953 O O . MET A 1 114 ? -21.189 2.960 21.671 1.00 86.00 114 MET A O 1
ATOM 957 N N . GLN A 1 115 ? -21.950 4.734 22.808 1.00 86.50 115 GLN A N 1
ATOM 958 C CA . GLN A 1 115 ? -22.197 5.568 21.634 1.00 86.50 115 GLN A CA 1
ATOM 959 C C . GLN A 1 115 ? -20.899 5.886 20.885 1.00 86.50 115 GLN A C 1
ATOM 961 O O . GLN A 1 115 ? -20.855 5.729 19.668 1.00 86.50 115 GLN A O 1
ATOM 966 N N . ILE A 1 116 ? -19.837 6.265 21.599 1.00 88.75 116 ILE A N 1
ATOM 967 C CA . ILE A 1 116 ? -18.531 6.552 20.994 1.00 88.75 116 ILE A CA 1
ATOM 968 C C . ILE A 1 116 ? -17.972 5.321 20.290 1.00 88.75 116 ILE A C 1
ATOM 970 O O . ILE A 1 116 ? -17.545 5.428 19.144 1.00 88.75 116 ILE A O 1
ATOM 974 N N . ILE A 1 117 ? -18.024 4.151 20.932 1.00 89.38 117 ILE A N 1
ATOM 975 C CA . ILE A 1 117 ? -17.572 2.900 20.316 1.00 89.38 117 ILE A CA 1
ATOM 976 C C . ILE A 1 117 ? -18.383 2.619 19.044 1.00 89.38 117 ILE A C 1
ATOM 978 O O . ILE A 1 117 ? -17.800 2.373 17.998 1.00 89.38 117 ILE A O 1
ATOM 982 N N . ASN A 1 118 ? -19.712 2.736 19.088 1.00 87.38 118 ASN A N 1
ATOM 983 C CA . ASN A 1 118 ? -20.565 2.439 17.932 1.00 87.38 118 ASN A CA 1
ATOM 984 C C . ASN A 1 118 ? -20.381 3.419 16.755 1.00 87.38 118 ASN A C 1
ATOM 986 O O . ASN A 1 118 ? -20.496 3.027 15.588 1.00 87.38 118 ASN A O 1
ATOM 990 N N . ILE A 1 119 ? -20.127 4.700 17.042 1.00 86.00 119 ILE A N 1
ATOM 991 C CA . ILE A 1 119 ? -19.978 5.741 16.017 1.00 86.00 119 ILE A CA 1
ATOM 992 C C . ILE A 1 119 ? -18.563 5.738 15.444 1.00 86.00 119 ILE A C 1
ATOM 994 O O . ILE A 1 119 ? -18.401 5.721 14.223 1.00 86.00 119 ILE A O 1
ATOM 998 N N . HIS A 1 120 ? -17.550 5.735 16.307 1.00 86.06 120 HIS A N 1
ATOM 999 C CA . HIS A 1 120 ? -16.172 6.025 15.926 1.00 86.06 120 HIS A CA 1
ATOM 1000 C C . HIS A 1 120 ? -15.270 4.798 15.838 1.00 86.06 120 HIS A C 1
ATOM 1002 O O . HIS A 1 120 ? -14.156 4.927 15.343 1.00 86.06 120 HIS A O 1
ATOM 1008 N N . ILE A 1 121 ? -15.708 3.618 16.284 1.00 88.38 121 ILE A N 1
ATOM 1009 C CA . ILE A 1 121 ? -14.848 2.433 16.342 1.00 88.38 121 ILE A CA 1
ATOM 1010 C C . ILE A 1 121 ? -15.463 1.287 15.539 1.00 88.38 121 ILE A C 1
ATOM 1012 O O . ILE A 1 121 ? -16.637 0.947 15.677 1.00 88.38 121 ILE A O 1
ATOM 1016 N N . THR A 1 122 ? -14.648 0.673 14.688 1.00 86.50 122 THR A N 1
ATOM 1017 C CA . THR A 1 122 ? -14.985 -0.553 13.967 1.00 86.50 122 THR A CA 1
ATOM 1018 C C . THR A 1 122 ? -14.234 -1.712 14.605 1.00 86.50 122 THR A C 1
ATOM 1020 O O . THR A 1 122 ? -13.004 -1.740 14.592 1.00 86.50 122 THR A O 1
ATOM 1023 N N . ILE A 1 123 ? -14.981 -2.672 15.147 1.00 85.31 123 ILE A N 1
ATOM 1024 C CA . ILE A 1 123 ? -14.420 -3.870 15.772 1.00 85.31 123 ILE A CA 1
ATOM 1025 C C . ILE A 1 123 ? -14.264 -4.953 14.705 1.00 85.31 123 ILE A C 1
ATOM 1027 O O . ILE A 1 123 ? -15.252 -5.393 14.115 1.00 85.31 123 ILE A O 1
ATOM 1031 N N . ILE A 1 124 ? -13.024 -5.361 14.445 1.00 82.31 124 ILE A N 1
ATOM 1032 C CA . ILE A 1 124 ? -12.686 -6.403 13.473 1.00 82.31 124 ILE A CA 1
ATOM 1033 C C . ILE A 1 124 ? -12.547 -7.721 14.228 1.00 82.31 124 ILE A C 1
ATOM 1035 O O . ILE A 1 124 ? -11.713 -7.864 15.123 1.00 82.31 124 ILE A O 1
ATOM 1039 N N . LYS A 1 125 ? -13.391 -8.690 13.870 1.00 77.56 125 LYS A N 1
ATOM 1040 C CA . LYS A 1 125 ? -13.411 -10.003 14.512 1.00 77.56 125 LYS A CA 1
ATOM 1041 C C . LYS A 1 125 ? -12.228 -10.834 14.045 1.00 77.56 125 LYS A C 1
ATOM 1043 O O . LYS A 1 125 ? -12.123 -11.167 12.863 1.00 77.56 125 LYS A O 1
ATOM 1048 N N . ARG A 1 126 ? -11.354 -11.203 14.978 1.00 63.41 126 ARG A N 1
ATOM 1049 C CA . ARG A 1 126 ? -10.245 -12.113 14.690 1.00 63.41 126 ARG A CA 1
ATOM 1050 C C . ARG A 1 126 ? -10.783 -13.544 14.654 1.00 63.41 126 ARG A C 1
ATOM 1052 O O . ARG A 1 126 ? -11.091 -14.114 15.695 1.00 63.41 126 ARG A O 1
ATOM 1059 N N . ILE A 1 127 ? -10.923 -14.123 13.461 1.00 49.03 127 ILE A N 1
ATOM 1060 C CA . ILE A 1 127 ? -11.292 -15.537 13.314 1.00 49.03 127 ILE A CA 1
ATOM 1061 C C . ILE A 1 127 ? -10.109 -16.371 13.810 1.00 49.03 127 ILE A C 1
ATOM 1063 O O . ILE A 1 127 ? -9.081 -16.470 13.139 1.00 49.03 127 ILE A O 1
ATOM 1067 N N . VAL A 1 128 ? -10.240 -16.959 14.998 1.00 45.94 128 VAL A N 1
ATOM 1068 C CA . VAL A 1 128 ? -9.285 -17.951 15.499 1.00 45.94 128 VAL A CA 1
ATOM 1069 C C . VAL A 1 128 ? -9.543 -19.254 14.745 1.00 45.94 128 VAL A C 1
ATOM 1071 O O . VAL A 1 128 ? -10.401 -20.054 15.113 1.00 45.94 128 VAL A O 1
ATOM 1074 N N . GLY A 1 129 ? -8.816 -19.454 13.647 1.00 37.31 129 GLY A N 1
ATOM 1075 C CA . GLY A 1 129 ? -8.666 -20.770 13.038 1.00 37.31 129 GLY A CA 1
ATOM 1076 C C . GLY A 1 129 ? -7.983 -21.715 14.030 1.00 37.31 129 GLY A C 1
ATOM 1077 O O . GLY A 1 129 ? -6.911 -21.418 14.551 1.00 37.31 129 GLY A O 1
ATOM 1078 N N . SER A 1 130 ? -8.637 -22.835 14.316 1.00 32.25 130 SER A N 1
ATOM 1079 C CA . SER A 1 130 ? -8.155 -23.909 15.183 1.00 32.25 130 SER A CA 1
ATOM 1080 C C . SER A 1 130 ? -6.839 -24.521 14.652 1.00 32.25 130 SER A C 1
ATOM 1082 O O . SER A 1 130 ? -6.833 -25.045 13.543 1.00 32.25 130 SER A O 1
ATOM 1084 N N . ASN A 1 131 ? -5.745 -24.392 15.423 1.00 30.94 131 ASN A N 1
ATOM 1085 C CA . ASN A 1 131 ? -4.744 -25.410 15.836 1.00 30.94 131 ASN A CA 1
ATOM 1086 C C . ASN A 1 131 ? -4.543 -26.665 14.937 1.00 30.94 131 ASN A C 1
ATOM 1088 O O . ASN A 1 131 ? -5.524 -27.317 14.609 1.00 30.94 131 ASN A O 1
ATOM 1092 N N . MET A 1 132 ? -3.370 -27.232 14.598 1.00 33.16 132 MET A N 1
ATOM 1093 C CA . MET A 1 132 ? -1.916 -27.140 14.889 1.00 33.16 132 MET A CA 1
ATOM 1094 C C . MET A 1 132 ? -1.198 -27.797 13.670 1.00 33.16 132 MET A C 1
ATOM 1096 O O . MET A 1 132 ? -1.846 -28.534 12.933 1.00 33.16 132 MET A O 1
ATOM 1100 N N . ILE A 1 133 ? 0.074 -27.579 13.321 1.00 30.86 133 ILE A N 1
ATOM 1101 C CA . ILE A 1 133 ? 1.309 -28.147 13.901 1.00 30.86 133 ILE A CA 1
ATOM 1102 C C . ILE A 1 133 ? 2.474 -27.473 13.140 1.00 30.86 133 ILE A C 1
ATOM 1104 O O . ILE A 1 133 ? 2.523 -27.568 11.916 1.00 30.86 133 ILE A O 1
ATOM 1108 N N . ASN A 1 134 ? 3.407 -26.823 13.832 1.00 28.28 134 ASN A N 1
ATOM 1109 C CA . ASN A 1 134 ? 4.826 -27.186 13.772 1.00 28.28 134 ASN A CA 1
ATOM 1110 C C . ASN A 1 134 ? 5.609 -26.383 14.811 1.00 28.28 134 ASN A C 1
ATOM 1112 O O . ASN A 1 134 ? 5.422 -25.180 14.980 1.00 28.28 134 ASN A O 1
ATOM 1116 N N . ASP A 1 135 ? 6.414 -27.148 15.528 1.00 28.38 135 ASP A N 1
ATOM 1117 C CA . ASP A 1 135 ? 7.327 -26.771 16.590 1.00 28.38 135 ASP A CA 1
ATOM 1118 C C . ASP A 1 135 ? 8.561 -26.040 16.023 1.00 28.38 135 ASP A C 1
ATOM 1120 O O . ASP A 1 135 ? 8.770 -26.007 14.811 1.00 28.38 135 ASP A O 1
ATOM 1124 N N . GLU A 1 136 ? 9.389 -25.543 16.942 1.00 29.23 136 GLU A N 1
ATOM 1125 C CA . GLU A 1 136 ? 10.750 -25.004 16.772 1.00 29.23 136 GLU A CA 1
ATOM 1126 C C . GLU A 1 136 ? 10.910 -23.473 16.639 1.00 29.23 136 GLU A C 1
ATOM 1128 O O . GLU A 1 136 ? 10.937 -22.867 15.573 1.00 29.23 136 GLU A O 1
ATOM 1133 N N . THR A 1 137 ? 11.097 -22.870 17.820 1.00 32.75 137 THR A N 1
ATOM 1134 C CA . THR A 1 137 ? 12.172 -21.922 18.182 1.00 32.75 137 THR A CA 1
ATOM 1135 C C . THR A 1 137 ? 12.629 -20.876 17.158 1.00 32.75 137 THR A C 1
ATOM 1137 O O . THR A 1 137 ? 13.382 -21.165 16.233 1.00 32.75 137 THR A O 1
ATOM 1140 N N . GLY A 1 138 ? 12.356 -19.605 17.468 1.00 27.00 138 GLY A N 1
ATOM 1141 C CA . GLY A 1 138 ? 13.095 -18.474 16.908 1.00 27.00 138 GLY A CA 1
ATOM 1142 C C . GLY A 1 138 ? 12.387 -17.143 17.127 1.00 27.00 138 GLY A C 1
ATOM 1143 O O . GLY A 1 138 ? 11.418 -16.831 16.443 1.00 27.00 138 GLY A O 1
ATOM 1144 N N . GLU A 1 139 ? 12.881 -16.350 18.076 1.00 37.59 139 GLU A N 1
ATOM 1145 C CA . GLU A 1 139 ? 12.503 -14.953 18.290 1.00 37.59 139 GLU A CA 1
ATOM 1146 C C . GLU A 1 139 ? 12.534 -14.155 16.979 1.00 37.59 139 GLU A C 1
ATOM 1148 O O . GLU A 1 139 ? 13.612 -13.878 16.456 1.00 37.59 139 GLU A O 1
ATOM 1153 N N . ARG A 1 140 ? 11.373 -13.724 16.473 1.00 26.48 140 ARG A N 1
ATOM 1154 C CA . ARG A 1 140 ? 11.262 -12.535 15.617 1.00 26.48 140 ARG A CA 1
ATOM 1155 C C . ARG A 1 140 ? 9.949 -11.814 15.883 1.00 26.48 140 ARG A C 1
ATOM 1157 O O . ARG A 1 140 ? 8.877 -12.239 15.464 1.00 26.48 140 ARG A O 1
ATOM 1164 N N . THR A 1 141 ? 10.075 -10.694 16.577 1.00 28.86 141 THR A N 1
ATOM 1165 C CA . THR A 1 141 ? 9.079 -9.642 16.749 1.00 28.86 141 THR A CA 1
ATOM 1166 C C . THR A 1 141 ? 8.632 -9.149 15.368 1.00 28.86 141 THR A C 1
ATOM 1168 O O . THR A 1 141 ? 9.308 -8.337 14.741 1.00 28.86 141 THR A O 1
ATOM 1171 N N . GLN A 1 142 ? 7.517 -9.672 14.853 1.00 28.28 142 GLN A N 1
ATOM 1172 C CA . GLN A 1 142 ? 6.853 -9.105 13.681 1.00 28.28 142 GLN A CA 1
ATOM 1173 C C . GLN A 1 142 ? 6.050 -7.885 14.125 1.00 28.28 142 GLN A C 1
ATOM 1175 O O . GLN A 1 142 ? 4.946 -7.992 14.659 1.00 28.28 142 GLN A O 1
ATOM 1180 N N . VAL A 1 143 ? 6.644 -6.716 13.902 1.00 28.91 143 VAL A N 1
ATOM 1181 C CA . VAL A 1 143 ? 5.930 -5.445 13.799 1.00 28.91 143 VAL A CA 1
ATOM 1182 C C . VAL A 1 143 ? 5.029 -5.556 12.569 1.00 28.91 143 VAL A C 1
ATOM 1184 O O . VAL A 1 143 ? 5.471 -5.357 11.442 1.00 28.91 143 VAL A O 1
ATOM 1187 N N . ASN A 1 144 ? 3.776 -5.955 12.778 1.00 27.19 144 ASN A N 1
ATOM 1188 C CA . ASN A 1 144 ? 2.754 -5.846 11.747 1.00 27.19 144 ASN A CA 1
ATOM 1189 C C . ASN A 1 144 ? 2.271 -4.395 11.728 1.00 27.19 144 ASN A C 1
ATOM 1191 O O . ASN A 1 144 ? 1.438 -3.992 12.537 1.00 27.19 144 ASN A O 1
ATOM 1195 N N . GLU A 1 145 ? 2.822 -3.615 10.801 1.00 35.41 145 GLU A N 1
ATOM 1196 C CA . GLU A 1 145 ? 2.248 -2.350 10.355 1.00 35.41 145 GLU A CA 1
ATOM 1197 C C . GLU A 1 145 ? 0.837 -2.611 9.807 1.00 35.41 145 GLU A C 1
ATOM 1199 O O . GLU A 1 145 ? 0.657 -3.146 8.711 1.00 35.41 145 GLU A O 1
ATOM 1204 N N . ILE A 1 146 ? -0.194 -2.260 10.579 1.00 36.22 146 ILE A N 1
ATOM 1205 C CA . ILE A 1 146 ? -1.583 -2.352 10.122 1.00 36.22 146 ILE A CA 1
ATOM 1206 C C . ILE A 1 146 ? -1.940 -1.032 9.443 1.00 36.22 146 ILE A C 1
ATOM 1208 O O . ILE A 1 146 ? -2.308 -0.040 10.073 1.00 36.22 146 ILE A O 1
ATOM 1212 N N . GLY A 1 147 ? -1.816 -1.052 8.117 1.00 28.78 147 GLY A N 1
ATOM 1213 C CA . GLY A 1 147 ? -2.274 -0.005 7.220 1.00 28.78 147 GLY A CA 1
ATOM 1214 C C . GLY A 1 147 ? -3.761 0.319 7.401 1.00 28.78 147 GLY A C 1
ATOM 1215 O O . GLY A 1 147 ? -4.641 -0.544 7.450 1.00 28.78 147 GLY A O 1
ATOM 1216 N N . ILE A 1 148 ? -4.024 1.617 7.473 1.00 33.25 148 ILE A N 1
ATOM 1217 C CA . ILE A 1 148 ? -5.332 2.258 7.544 1.00 33.25 148 ILE A CA 1
ATOM 1218 C C . ILE A 1 148 ? -6.098 1.963 6.248 1.00 33.25 148 ILE A C 1
ATOM 1220 O O . ILE A 1 148 ? -5.683 2.404 5.186 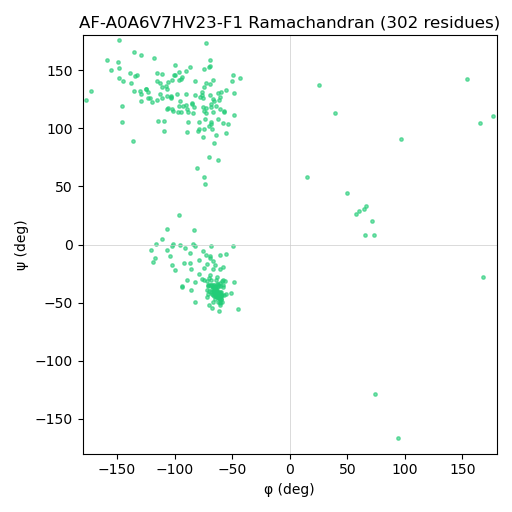1.00 33.25 148 ILE A O 1
ATOM 1224 N N . ASN A 1 149 ? -7.251 1.293 6.324 1.00 35.25 149 ASN A N 1
ATOM 1225 C CA . ASN A 1 149 ? -8.188 1.224 5.195 1.00 35.25 149 ASN A CA 1
ATOM 1226 C C . ASN A 1 149 ? -9.625 1.441 5.668 1.00 35.25 149 ASN A C 1
ATOM 1228 O O . ASN A 1 149 ? -10.326 0.503 6.035 1.00 35.25 149 ASN A O 1
ATOM 1232 N N . GLY A 1 150 ? -10.056 2.700 5.703 1.00 36.12 150 GLY A N 1
ATOM 1233 C CA . GLY A 1 150 ? -11.441 3.065 5.979 1.00 36.12 150 GLY A CA 1
ATOM 1234 C C . GLY A 1 150 ? -12.375 2.600 4.860 1.00 36.12 150 GLY A C 1
ATOM 1235 O O . GLY A 1 150 ? -12.179 2.960 3.705 1.00 36.12 150 GLY A O 1
ATOM 1236 N N . HIS A 1 151 ? -13.409 1.845 5.222 1.00 32.38 151 HIS A N 1
ATOM 1237 C CA . HIS A 1 151 ? -14.638 1.734 4.443 1.00 32.38 151 HIS A CA 1
ATOM 1238 C C . HIS A 1 151 ? -15.814 1.829 5.425 1.00 32.38 151 HIS A C 1
ATOM 1240 O O . HIS A 1 151 ? -15.770 1.253 6.513 1.00 32.38 151 HIS A O 1
ATOM 1246 N N . VAL A 1 152 ? -16.790 2.669 5.084 1.00 34.75 152 VAL A N 1
ATOM 1247 C CA . VAL A 1 152 ? -17.936 3.092 5.905 1.00 34.75 152 VAL A CA 1
ATOM 1248 C C . VAL A 1 152 ? -19.176 2.332 5.443 1.00 34.75 152 VAL A C 1
ATOM 1250 O O . VAL A 1 152 ? -19.373 2.200 4.242 1.00 34.75 152 VAL A O 1
ATOM 1253 N N . GLU A 1 153 ? -20.039 1.922 6.375 1.00 36.38 153 GLU A N 1
ATOM 1254 C CA . GLU A 1 153 ? -21.371 1.381 6.076 1.00 36.38 153 GLU A CA 1
ATOM 1255 C C . GLU A 1 153 ? -22.463 2.065 6.898 1.00 36.38 153 GLU A C 1
ATOM 1257 O O . GLU A 1 153 ? -22.359 2.207 8.122 1.00 36.38 153 GLU A O 1
ATOM 1262 N N . GLN A 1 154 ? -23.530 2.461 6.198 1.00 34.34 154 GLN A N 1
ATOM 1263 C CA . GLN A 1 154 ? -24.826 2.856 6.746 1.00 34.34 154 GLN A CA 1
ATOM 1264 C C . GLN A 1 154 ? -25.787 1.660 6.753 1.00 34.34 154 GLN A C 1
ATOM 1266 O O . GLN A 1 154 ? -25.813 0.849 5.832 1.00 34.34 154 GLN A O 1
ATOM 1271 N N . ALA A 1 155 ? -26.607 1.578 7.801 1.00 42.03 155 ALA A N 1
ATOM 1272 C CA . ALA A 1 155 ? -27.550 0.493 8.039 1.00 42.03 155 ALA A CA 1
ATOM 1273 C C . ALA A 1 155 ? -28.791 0.578 7.136 1.00 42.03 155 ALA A C 1
ATOM 1275 O O . ALA A 1 155 ? -29.479 1.597 7.173 1.00 42.03 155 ALA A O 1
ATOM 1276 N N . SER A 1 156 ? -29.109 -0.500 6.401 1.00 43.44 156 SER A N 1
ATOM 1277 C CA . SER A 1 156 ? -30.471 -1.002 6.097 1.00 43.44 156 SER A CA 1
ATOM 1278 C C . SER A 1 156 ? -30.409 -2.217 5.157 1.00 43.44 156 SER A C 1
ATOM 1280 O O . SER A 1 156 ? -30.098 -2.062 3.978 1.00 43.44 156 SER A O 1
ATOM 1282 N N . GLY A 1 157 ? -30.752 -3.405 5.660 1.00 38.44 157 GLY A N 1
ATOM 1283 C CA . GLY A 1 157 ? -30.914 -4.629 4.866 1.00 38.44 157 GLY A CA 1
ATOM 1284 C C . GLY A 1 157 ? -30.673 -5.872 5.716 1.00 38.44 157 GLY A C 1
ATOM 1285 O O . GLY A 1 157 ? -29.809 -5.853 6.592 1.00 38.44 157 GLY A O 1
ATOM 1286 N N . THR A 1 158 ? -31.441 -6.942 5.493 1.00 51.56 158 THR A N 1
ATOM 1287 C CA . THR A 1 158 ? -31.092 -8.273 6.021 1.00 51.56 158 THR A CA 1
ATOM 1288 C C . THR A 1 158 ? -29.625 -8.563 5.669 1.00 51.56 158 THR A C 1
ATOM 1290 O O . THR A 1 158 ? -29.160 -8.074 4.646 1.00 51.56 158 THR A O 1
ATOM 1293 N N . GLY A 1 159 ? -28.857 -9.273 6.506 1.00 50.91 159 GLY A N 1
ATOM 1294 C CA . GLY A 1 159 ? -27.390 -9.375 6.342 1.00 50.91 159 GLY A CA 1
ATOM 1295 C C . GLY A 1 159 ? -26.921 -9.720 4.918 1.00 50.91 159 GLY A C 1
ATOM 1296 O O . GLY A 1 159 ? -25.928 -9.173 4.460 1.00 50.91 159 GLY A O 1
ATOM 1297 N N . VAL A 1 160 ? -27.719 -10.503 4.184 1.00 53.97 160 VAL A N 1
ATOM 1298 C CA . VAL A 1 160 ? -27.491 -10.862 2.775 1.00 53.97 160 VAL A CA 1
ATOM 1299 C C . VAL A 1 160 ? -27.686 -9.679 1.807 1.00 53.97 160 VAL A C 1
ATOM 1301 O O . VAL A 1 160 ? -26.892 -9.508 0.887 1.00 53.97 160 VAL A O 1
ATOM 1304 N N . ASP A 1 161 ? -28.691 -8.821 2.019 1.00 59.19 161 ASP A N 1
ATOM 1305 C CA . ASP A 1 161 ? -28.897 -7.593 1.228 1.00 59.19 161 ASP A CA 1
ATOM 1306 C C . ASP A 1 161 ? -27.849 -6.522 1.536 1.00 59.19 161 ASP A C 1
ATOM 1308 O O . ASP A 1 161 ? -27.495 -5.731 0.661 1.00 59.19 161 ASP A O 1
ATOM 1312 N N . ARG A 1 162 ? -27.357 -6.487 2.779 1.00 66.62 162 ARG A N 1
ATOM 1313 C CA . ARG A 1 162 ? -26.310 -5.554 3.203 1.00 66.62 162 ARG A CA 1
ATOM 1314 C C . ARG A 1 162 ? -24.991 -5.891 2.513 1.00 66.62 162 ARG A C 1
ATOM 1316 O O . ARG A 1 162 ? -24.484 -5.066 1.762 1.00 66.62 162 ARG A O 1
ATOM 1323 N N . GLU A 1 163 ? -24.541 -7.137 2.645 1.00 74.19 163 GLU A N 1
ATOM 1324 C CA . GLU A 1 163 ? -23.321 -7.640 2.000 1.00 74.19 163 GLU A CA 1
ATOM 1325 C C . GLU A 1 163 ? -23.394 -7.527 0.469 1.00 74.19 163 GLU A C 1
ATOM 1327 O O . GLU A 1 163 ? -22.437 -7.112 -0.185 1.00 74.19 163 GLU A O 1
ATOM 1332 N N . MET A 1 164 ? -24.555 -7.824 -0.126 1.00 76.69 164 MET A N 1
ATOM 1333 C CA . MET A 1 164 ? -24.763 -7.672 -1.569 1.00 76.69 164 MET A CA 1
ATOM 1334 C C . MET A 1 164 ? -24.679 -6.206 -2.012 1.00 76.69 164 MET A C 1
ATOM 1336 O O . MET A 1 164 ? -24.109 -5.904 -3.063 1.00 76.69 164 MET A O 1
ATOM 1340 N N . ARG A 1 165 ? -25.217 -5.275 -1.218 1.00 78.00 165 ARG A N 1
ATOM 1341 C CA . ARG A 1 165 ? -25.168 -3.839 -1.511 1.00 78.00 165 ARG A CA 1
ATOM 1342 C C . ARG A 1 165 ? -23.765 -3.265 -1.328 1.00 78.00 165 ARG A C 1
ATOM 1344 O O . ARG A 1 165 ? -23.330 -2.478 -2.163 1.00 78.00 165 ARG A O 1
ATOM 1351 N N . GLU A 1 166 ? -23.037 -3.702 -0.310 1.00 80.62 166 GLU A N 1
ATOM 1352 C CA . GLU A 1 166 ? -21.634 -3.341 -0.064 1.00 80.62 166 GLU A CA 1
ATOM 1353 C C . GLU A 1 166 ? -20.720 -3.843 -1.183 1.00 80.62 166 GLU A C 1
ATOM 1355 O O . GLU A 1 166 ? -19.865 -3.108 -1.686 1.00 80.62 166 GLU A O 1
ATOM 1360 N N . LEU A 1 167 ? -20.939 -5.077 -1.644 1.00 81.88 167 LEU A N 1
ATOM 1361 C CA . LEU A 1 167 ? -20.236 -5.634 -2.795 1.00 81.88 167 LEU A CA 1
ATOM 1362 C C . LEU A 1 167 ? -20.537 -4.831 -4.069 1.00 81.88 167 LEU A C 1
ATOM 1364 O O . LEU A 1 167 ? -19.638 -4.513 -4.846 1.00 81.88 167 LEU A O 1
ATOM 1368 N N . GLN A 1 168 ? -21.795 -4.452 -4.289 1.00 84.62 168 GLN A N 1
ATOM 1369 C CA . GLN A 1 168 ? -22.171 -3.634 -5.442 1.00 84.62 168 GLN A CA 1
ATOM 1370 C C . GLN A 1 168 ? -21.577 -2.221 -5.379 1.00 84.62 168 GLN A C 1
ATOM 1372 O O . GLN A 1 168 ? -21.105 -1.711 -6.400 1.00 84.62 168 GLN A O 1
ATOM 1377 N N . GLU A 1 169 ? -21.563 -1.588 -4.205 1.00 79.12 169 GLU A N 1
ATOM 1378 C CA . GLU A 1 169 ? -20.968 -0.266 -4.009 1.00 79.12 169 GLU A CA 1
ATOM 1379 C C . GLU A 1 169 ? -19.443 -0.298 -4.144 1.00 79.12 169 GLU A C 1
ATOM 1381 O O . GLU A 1 169 ? -18.888 0.558 -4.830 1.00 79.12 169 GLU A O 1
ATOM 1386 N N . SER A 1 170 ? -18.762 -1.312 -3.610 1.00 75.31 170 SER A N 1
ATOM 1387 C CA . SER A 1 170 ? -17.315 -1.492 -3.789 1.00 75.31 170 SER A CA 1
ATOM 1388 C C . SER A 1 170 ? -16.940 -1.757 -5.252 1.00 75.31 170 SER A C 1
ATOM 1390 O O . SER A 1 170 ? -16.030 -1.111 -5.770 1.00 75.31 170 SER A O 1
ATOM 1392 N N . ILE A 1 171 ? -17.686 -2.596 -5.984 1.00 81.94 171 ILE A N 1
ATOM 1393 C CA . ILE A 1 171 ? -17.493 -2.787 -7.436 1.00 81.94 171 ILE A CA 1
ATOM 1394 C C . ILE A 1 171 ? -17.706 -1.473 -8.193 1.00 81.94 171 ILE A C 1
ATOM 1396 O O . ILE A 1 171 ? -16.944 -1.152 -9.109 1.00 81.94 171 ILE A O 1
ATOM 1400 N N . ARG A 1 172 ? -18.730 -0.694 -7.827 1.00 81.69 172 ARG A N 1
ATOM 1401 C CA . ARG A 1 172 ? -18.997 0.612 -8.438 1.00 81.69 172 ARG A CA 1
ATOM 1402 C C . ARG A 1 172 ? -17.868 1.599 -8.155 1.00 81.69 172 ARG A C 1
ATOM 1404 O O . ARG A 1 172 ? -17.447 2.286 -9.081 1.00 81.69 172 ARG A O 1
ATOM 1411 N N . LEU A 1 173 ? -17.364 1.648 -6.923 1.00 75.50 173 LEU A N 1
ATOM 1412 C CA . LEU A 1 173 ? -16.233 2.487 -6.523 1.00 75.50 173 LEU A CA 1
ATOM 1413 C C . LEU A 1 173 ? -14.952 2.086 -7.254 1.00 75.50 173 LEU A C 1
ATOM 1415 O O . LEU A 1 173 ? -14.231 2.969 -7.694 1.00 75.50 173 LEU A O 1
ATOM 1419 N N . ILE A 1 174 ? -14.698 0.790 -7.463 1.00 73.56 174 ILE A N 1
ATOM 1420 C CA . ILE A 1 174 ? -13.558 0.294 -8.252 1.00 73.56 174 ILE A CA 1
ATOM 1421 C C . ILE A 1 174 ? -13.708 0.668 -9.733 1.00 73.56 174 ILE A C 1
ATOM 1423 O O . ILE A 1 174 ? -12.749 1.134 -10.339 1.00 73.56 174 ILE A O 1
ATOM 1427 N N . ARG A 1 175 ? -14.902 0.515 -10.322 1.00 74.50 175 ARG A N 1
ATOM 1428 C CA . ARG A 1 175 ? -15.151 0.866 -11.735 1.00 74.50 175 ARG A CA 1
ATOM 1429 C C . ARG A 1 175 ? -15.094 2.369 -12.006 1.00 74.50 175 ARG A C 1
ATOM 1431 O O . ARG A 1 175 ? -14.671 2.758 -13.088 1.00 74.50 175 ARG A O 1
ATOM 1438 N N . ASN A 1 176 ? -15.530 3.193 -11.052 1.00 69.00 176 ASN A N 1
ATOM 1439 C CA . ASN A 1 176 ? -15.474 4.655 -11.147 1.00 69.00 176 ASN A CA 1
ATOM 1440 C C . ASN A 1 176 ? -14.185 5.253 -10.569 1.00 69.00 176 ASN A C 1
ATOM 1442 O O . ASN A 1 176 ? -14.013 6.471 -10.633 1.00 69.00 176 ASN A O 1
ATOM 1446 N N . ASN A 1 177 ? -13.289 4.439 -10.003 1.00 62.66 177 ASN A N 1
ATOM 1447 C CA . ASN A 1 177 ? -12.011 4.933 -9.524 1.00 62.66 177 ASN A CA 1
ATOM 1448 C C . ASN A 1 177 ? -11.117 5.242 -10.721 1.00 62.66 177 ASN A C 1
ATOM 1450 O O . ASN A 1 177 ? -10.735 4.357 -11.481 1.00 62.66 177 ASN A O 1
ATOM 1454 N N . ALA A 1 178 ? -10.746 6.512 -10.860 1.00 60.22 178 ALA A N 1
ATOM 1455 C CA . ALA A 1 178 ? -9.744 6.941 -11.831 1.00 60.22 178 ALA A CA 1
ATOM 1456 C C . ALA A 1 178 ? -8.325 6.457 -11.460 1.00 60.22 178 ALA A C 1
ATOM 1458 O O . ALA A 1 178 ? -7.405 6.564 -12.271 1.00 60.22 178 ALA A O 1
ATOM 1459 N N . TYR A 1 179 ? -8.133 5.940 -10.240 1.00 62.06 179 TYR A N 1
ATOM 1460 C CA . TYR A 1 179 ? -6.852 5.428 -9.769 1.00 62.06 179 TYR A CA 1
ATOM 1461 C C . TYR A 1 179 ? -6.639 3.987 -10.236 1.00 62.06 179 TYR A C 1
ATOM 1463 O O . TYR A 1 179 ? -7.385 3.077 -9.878 1.00 62.06 179 TYR A O 1
ATOM 1471 N N . GLN A 1 180 ? -5.595 3.782 -11.035 1.00 63.94 180 GLN A N 1
ATOM 1472 C CA . GLN A 1 180 ? -5.163 2.452 -11.447 1.00 63.94 180 GLN A CA 1
ATOM 1473 C C . GLN A 1 180 ? -4.500 1.730 -10.260 1.00 63.94 180 GLN A C 1
ATOM 1475 O O . GLN A 1 180 ? -3.749 2.363 -9.514 1.00 63.94 180 GLN A O 1
ATOM 1480 N N . PRO A 1 181 ? -4.755 0.424 -10.059 1.00 70.31 181 PRO A N 1
ATOM 1481 C CA . PRO A 1 181 ? -4.132 -0.333 -8.979 1.00 70.31 181 PRO A CA 1
ATOM 1482 C C . PRO A 1 181 ? -2.608 -0.318 -9.125 1.00 70.31 181 PRO A C 1
ATOM 1484 O O . PRO A 1 181 ? -2.076 -0.608 -10.200 1.00 70.31 181 PRO A O 1
ATOM 1487 N N . LEU A 1 182 ? -1.905 -0.004 -8.035 1.00 79.81 182 LEU A N 1
ATOM 1488 C CA . LEU A 1 182 ? -0.448 -0.058 -8.002 1.00 79.81 182 LEU A CA 1
ATOM 1489 C C . LEU A 1 182 ? -0.001 -1.520 -8.085 1.00 79.81 182 LEU A C 1
ATOM 1491 O O . LEU A 1 182 ? -0.310 -2.324 -7.207 1.00 79.81 182 LEU A O 1
ATOM 1495 N N . ARG A 1 183 ? 0.735 -1.863 -9.143 1.00 78.19 183 ARG A N 1
ATOM 1496 C CA . ARG A 1 183 ? 1.406 -3.159 -9.269 1.00 78.19 183 ARG A CA 1
ATOM 1497 C C . ARG A 1 183 ? 2.880 -2.980 -8.952 1.00 78.19 183 ARG A C 1
ATOM 1499 O O . ARG A 1 183 ? 3.577 -2.254 -9.657 1.00 78.19 183 ARG A O 1
ATOM 1506 N N . VAL A 1 184 ? 3.329 -3.637 -7.889 1.00 83.94 184 VAL A N 1
ATOM 1507 C CA . VAL A 1 184 ? 4.732 -3.657 -7.476 1.00 83.94 184 VAL A CA 1
ATOM 1508 C C . VAL A 1 184 ? 5.322 -4.998 -7.889 1.00 83.94 184 VAL A C 1
ATOM 1510 O O . VAL A 1 184 ? 4.765 -6.044 -7.565 1.00 83.94 184 VAL A O 1
ATOM 1513 N N . PHE A 1 185 ? 6.432 -4.955 -8.619 1.00 82.00 185 PHE A N 1
ATOM 1514 C CA . PHE A 1 185 ? 7.204 -6.135 -8.990 1.00 82.00 185 PHE A CA 1
ATOM 1515 C C . PHE A 1 185 ? 8.549 -6.067 -8.279 1.00 82.00 185 PHE A C 1
ATOM 1517 O O . PHE A 1 185 ? 9.236 -5.048 -8.354 1.00 82.00 185 PHE A O 1
ATOM 1524 N N . THR A 1 186 ? 8.922 -7.154 -7.614 1.00 82.25 186 THR A N 1
ATOM 1525 C CA . THR A 1 186 ? 10.222 -7.292 -6.960 1.00 82.25 186 THR A CA 1
ATOM 1526 C C . THR A 1 186 ? 11.029 -8.327 -7.721 1.00 82.25 186 THR A C 1
ATOM 1528 O O . THR A 1 186 ? 10.564 -9.444 -7.940 1.00 82.25 186 THR A O 1
ATOM 1531 N N . VAL A 1 187 ? 12.235 -7.953 -8.140 1.00 78.25 187 VAL A N 1
ATOM 1532 C CA . VAL A 1 187 ? 13.192 -8.898 -8.715 1.00 78.25 187 VAL A CA 1
ATOM 1533 C C . VAL A 1 187 ? 13.995 -9.485 -7.564 1.00 78.25 187 VAL A C 1
ATOM 1535 O O . VAL A 1 187 ? 14.825 -8.809 -6.958 1.00 78.25 187 VAL A O 1
ATOM 1538 N N . ASN A 1 188 ? 13.698 -10.737 -7.229 1.00 70.50 188 ASN A N 1
ATOM 1539 C CA . ASN A 1 188 ? 14.425 -11.469 -6.199 1.00 70.50 188 ASN A CA 1
ATOM 1540 C C . ASN A 1 188 ? 15.803 -11.880 -6.736 1.00 70.50 188 ASN A C 1
ATOM 1542 O O . ASN A 1 188 ? 15.959 -12.108 -7.933 1.00 70.50 188 ASN A O 1
ATOM 1546 N N . ASN A 1 189 ? 16.791 -12.002 -5.846 1.00 65.06 189 ASN A N 1
ATOM 1547 C CA . ASN A 1 189 ? 18.162 -12.393 -6.195 1.00 65.06 189 ASN A CA 1
ATOM 1548 C C . ASN A 1 189 ? 18.913 -11.396 -7.109 1.00 65.06 189 ASN A C 1
ATOM 1550 O O . ASN A 1 189 ? 19.794 -11.785 -7.871 1.00 65.06 189 ASN A O 1
ATOM 1554 N N . ALA A 1 190 ? 18.606 -10.097 -7.014 1.00 62.56 190 ALA A N 1
ATOM 1555 C CA . ALA A 1 190 ? 19.441 -9.027 -7.569 1.00 62.56 190 ALA A CA 1
ATOM 1556 C C . ALA A 1 190 ? 20.698 -8.812 -6.696 1.00 62.56 190 ALA A C 1
ATOM 1558 O O . ALA A 1 190 ? 20.900 -7.747 -6.119 1.00 62.56 190 ALA A O 1
ATOM 1559 N N . THR A 1 191 ? 21.505 -9.865 -6.528 1.00 63.38 191 THR A N 1
ATOM 1560 C CA . THR A 1 191 ? 22.815 -9.813 -5.846 1.00 63.38 191 THR A CA 1
ATOM 1561 C C . THR A 1 191 ? 23.751 -8.822 -6.527 1.00 63.38 191 THR A C 1
ATOM 1563 O O . THR A 1 191 ? 24.572 -8.168 -5.889 1.00 63.38 191 THR A O 1
ATOM 1566 N N . GLU A 1 192 ? 23.584 -8.696 -7.834 1.00 66.75 192 GLU A N 1
ATOM 1567 C CA . GLU A 1 192 ? 24.159 -7.666 -8.670 1.00 66.75 192 GLU A CA 1
ATOM 1568 C C . GLU A 1 192 ? 23.231 -6.451 -8.597 1.00 66.75 192 GLU A C 1
ATOM 1570 O O . GLU A 1 192 ? 22.036 -6.554 -8.869 1.00 66.75 192 GLU A O 1
ATOM 1575 N N . ASN A 1 193 ? 23.748 -5.301 -8.167 1.00 82.06 193 ASN A N 1
ATOM 1576 C CA . ASN A 1 193 ? 22.939 -4.106 -7.943 1.00 82.06 193 ASN A CA 1
ATOM 1577 C C . ASN A 1 193 ? 22.184 -3.703 -9.222 1.00 82.06 193 ASN A C 1
ATOM 1579 O O . ASN A 1 193 ? 22.793 -3.287 -10.212 1.00 82.06 193 ASN A O 1
ATOM 1583 N N . ALA A 1 194 ? 20.853 -3.798 -9.187 1.00 88.31 194 ALA A N 1
ATOM 1584 C CA . ALA A 1 194 ? 19.993 -3.296 -10.250 1.00 88.31 194 ALA A CA 1
ATOM 1585 C C . ALA A 1 194 ? 20.056 -1.762 -10.277 1.00 88.31 194 ALA A C 1
ATOM 1587 O O . ALA A 1 194 ? 19.740 -1.099 -9.289 1.00 88.31 194 ALA A O 1
ATOM 1588 N N . SER A 1 195 ? 20.465 -1.195 -11.407 1.00 90.81 195 SER A N 1
ATOM 1589 C CA . SER A 1 195 ? 20.629 0.250 -11.592 1.00 90.81 195 SER A CA 1
ATOM 1590 C C . SER A 1 195 ? 19.382 0.899 -12.189 1.00 90.81 195 SER A C 1
ATOM 1592 O O . SER A 1 195 ? 19.020 2.012 -11.814 1.00 90.81 195 SER A O 1
ATOM 1594 N N . CYS A 1 196 ? 18.696 0.208 -13.100 1.00 91.88 196 CYS A N 1
ATOM 1595 C CA . CYS A 1 196 ? 17.496 0.716 -13.758 1.00 91.88 196 CYS A CA 1
ATOM 1596 C C . CYS A 1 196 ? 16.526 -0.411 -14.111 1.00 91.88 196 CYS A C 1
ATOM 1598 O O . CYS A 1 196 ? 16.929 -1.544 -14.351 1.00 91.88 196 CYS A O 1
ATOM 1600 N N . ALA A 1 197 ? 15.230 -0.104 -14.171 1.00 92.75 197 ALA A N 1
ATOM 1601 C CA . ALA A 1 197 ? 14.200 -1.059 -14.563 1.00 92.75 197 ALA A CA 1
ATOM 1602 C C . ALA A 1 197 ? 13.086 -0.373 -15.357 1.00 92.75 197 ALA A C 1
ATOM 1604 O O . ALA A 1 197 ? 12.660 0.739 -15.027 1.00 92.75 197 ALA A O 1
ATOM 1605 N N . LYS A 1 198 ? 12.575 -1.046 -16.390 1.00 94.06 198 LYS A N 1
ATOM 1606 C CA . LYS A 1 198 ? 11.399 -0.616 -17.155 1.00 94.06 198 LYS A CA 1
ATOM 1607 C C . LYS A 1 198 ? 10.491 -1.782 -17.485 1.00 94.06 198 LYS A C 1
ATOM 1609 O O . LYS A 1 198 ? 10.947 -2.883 -17.765 1.00 94.06 198 LYS A O 1
ATOM 1614 N N . ILE A 1 199 ? 9.197 -1.489 -17.531 1.00 92.00 199 ILE A N 1
ATOM 1615 C CA . ILE A 1 199 ? 8.157 -2.414 -17.974 1.00 92.00 199 ILE A CA 1
ATOM 1616 C C . ILE A 1 199 ? 7.603 -1.918 -19.311 1.00 92.00 199 ILE A C 1
ATOM 1618 O O . ILE A 1 199 ? 7.551 -0.712 -19.575 1.00 92.00 199 ILE A O 1
ATOM 1622 N N . THR A 1 200 ? 7.216 -2.853 -20.171 1.00 90.25 200 THR A N 1
ATOM 1623 C CA . THR A 1 200 ? 6.588 -2.550 -21.463 1.00 90.25 200 THR A CA 1
ATOM 1624 C C . THR A 1 200 ? 5.172 -1.999 -21.260 1.00 90.25 200 THR A C 1
ATOM 1626 O O . THR A 1 200 ? 4.505 -2.321 -20.283 1.00 90.25 200 THR A O 1
ATOM 1629 N N . GLN A 1 201 ? 4.672 -1.181 -22.192 1.00 85.69 201 GLN A N 1
ATOM 1630 C CA . GLN A 1 201 ? 3.309 -0.623 -22.123 1.00 85.69 201 GLN A CA 1
ATOM 1631 C C . GLN A 1 201 ? 2.213 -1.703 -22.054 1.00 85.69 201 GLN A C 1
ATOM 1633 O O . GLN A 1 201 ? 1.185 -1.489 -21.420 1.00 85.69 201 GLN A O 1
ATOM 1638 N N . SER A 1 202 ? 2.454 -2.866 -22.662 1.00 84.94 202 SER A N 1
ATOM 1639 C CA . SER A 1 202 ? 1.603 -4.061 -22.603 1.00 84.94 202 SER A CA 1
ATOM 1640 C C . SER A 1 202 ? 1.690 -4.838 -21.286 1.00 84.94 202 SER A C 1
ATOM 1642 O O . SER A 1 202 ? 0.920 -5.774 -21.104 1.00 84.94 202 SER A O 1
ATOM 1644 N N . MET A 1 203 ? 2.589 -4.463 -20.365 1.00 85.94 203 MET A N 1
ATOM 1645 C CA . MET A 1 203 ? 2.822 -5.141 -19.079 1.00 85.94 203 MET A CA 1
ATOM 1646 C C . MET A 1 203 ? 3.200 -6.629 -19.205 1.00 85.94 203 MET A C 1
ATOM 1648 O O . MET A 1 203 ? 2.974 -7.404 -18.282 1.00 85.94 203 MET A O 1
ATOM 1652 N N . ASP A 1 204 ? 3.793 -7.022 -20.332 1.00 88.12 204 ASP A N 1
ATOM 1653 C CA . ASP A 1 204 ? 4.195 -8.398 -20.653 1.00 88.12 204 ASP A CA 1
ATOM 1654 C C . ASP A 1 204 ? 5.689 -8.659 -20.424 1.00 88.12 204 ASP A C 1
ATOM 1656 O O . ASP A 1 204 ? 6.099 -9.807 -20.291 1.00 88.12 204 ASP A O 1
ATOM 1660 N N . ARG A 1 205 ? 6.525 -7.614 -20.407 1.00 89.50 205 ARG A N 1
ATOM 1661 C CA . ARG A 1 205 ? 7.986 -7.741 -20.283 1.00 89.50 205 ARG A CA 1
ATOM 1662 C C . ARG A 1 205 ? 8.569 -6.708 -19.334 1.00 89.50 205 ARG A C 1
ATOM 1664 O O . ARG A 1 205 ? 8.209 -5.529 -19.409 1.00 89.50 205 ARG A O 1
ATOM 1671 N N . LEU A 1 206 ? 9.525 -7.148 -18.523 1.00 91.69 206 LEU A N 1
ATOM 1672 C CA . LEU A 1 206 ? 10.344 -6.343 -17.617 1.00 91.69 206 LEU A CA 1
ATOM 1673 C C . LEU A 1 206 ? 11.803 -6.413 -18.065 1.00 91.69 206 LEU A C 1
ATOM 1675 O O . LEU A 1 206 ? 12.346 -7.509 -18.149 1.00 91.69 206 LEU A O 1
ATOM 1679 N N . ALA A 1 207 ? 12.440 -5.270 -18.312 1.00 93.12 207 ALA A N 1
ATOM 1680 C CA . ALA A 1 207 ? 13.889 -5.178 -18.484 1.00 93.12 207 ALA A CA 1
ATOM 1681 C C . ALA A 1 207 ? 14.512 -4.502 -17.265 1.00 93.12 207 ALA A C 1
ATOM 1683 O O . ALA A 1 207 ? 14.007 -3.472 -16.811 1.00 93.12 207 ALA A O 1
ATOM 1684 N N . VAL A 1 208 ? 15.620 -5.050 -16.777 1.00 93.31 208 VAL A N 1
ATOM 1685 C CA . VAL A 1 208 ? 16.418 -4.476 -15.689 1.00 93.31 208 VAL A CA 1
ATOM 1686 C C . VAL A 1 208 ? 17.872 -4.420 -16.127 1.00 93.31 208 VAL A C 1
ATOM 1688 O O . VAL A 1 208 ? 18.409 -5.409 -16.619 1.00 93.31 208 VAL A O 1
ATOM 1691 N N . GLY A 1 209 ? 18.484 -3.251 -15.980 1.00 93.12 209 GLY A N 1
ATOM 1692 C CA . GLY A 1 209 ? 19.909 -3.035 -16.174 1.00 93.12 209 GLY A CA 1
ATOM 1693 C C . GLY A 1 209 ? 20.637 -3.176 -14.846 1.00 93.12 209 GLY A C 1
ATOM 1694 O O . GLY A 1 209 ? 20.111 -2.795 -13.796 1.00 93.12 209 GLY A O 1
ATOM 1695 N N . PHE A 1 210 ? 21.837 -3.735 -14.905 1.00 91.31 210 PHE A N 1
ATOM 1696 C CA . PHE A 1 210 ? 22.658 -4.026 -13.740 1.00 91.31 210 PHE A CA 1
ATOM 1697 C C . PHE A 1 210 ? 23.973 -3.255 -13.773 1.00 91.31 210 PHE A C 1
ATOM 1699 O O . PHE A 1 210 ? 24.456 -2.814 -14.823 1.00 91.31 210 PHE A O 1
ATOM 1706 N N . SER A 1 211 ? 24.598 -3.141 -12.601 1.00 91.88 211 SER A N 1
ATOM 1707 C CA . SER A 1 211 ? 25.958 -2.617 -12.483 1.00 91.88 211 SER A CA 1
ATOM 1708 C C . SER A 1 211 ? 27.023 -3.521 -13.115 1.00 91.88 211 SER A C 1
ATOM 1710 O O . SER A 1 211 ? 28.147 -3.084 -13.322 1.00 91.88 211 SER A O 1
ATOM 1712 N N . THR A 1 212 ? 26.682 -4.770 -13.432 1.00 89.56 212 THR A N 1
ATOM 1713 C CA . THR A 1 212 ? 27.552 -5.766 -14.081 1.00 89.56 212 THR A CA 1
ATOM 1714 C C . THR A 1 212 ? 27.601 -5.641 -15.607 1.00 89.56 212 THR A C 1
ATOM 1716 O O . THR A 1 212 ? 28.110 -6.533 -16.276 1.00 89.56 212 THR A O 1
ATOM 1719 N N . ALA A 1 213 ? 27.089 -4.537 -16.166 1.00 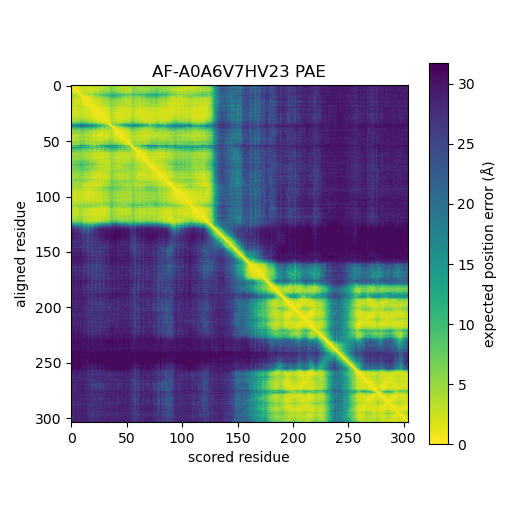89.88 213 ALA A N 1
ATOM 1720 C CA . ALA A 1 213 ? 26.929 -4.303 -17.608 1.00 89.88 213 ALA A CA 1
ATOM 1721 C C . ALA A 1 213 ? 25.931 -5.246 -18.310 1.00 89.88 213 ALA A C 1
ATOM 1723 O O . ALA A 1 213 ? 25.788 -5.231 -19.536 1.00 89.88 213 ALA A O 1
ATOM 1724 N N . GLU A 1 214 ? 25.200 -6.047 -17.536 1.00 90.19 214 GLU A N 1
ATOM 1725 C CA . GLU A 1 214 ? 24.158 -6.928 -18.039 1.00 90.19 214 GLU A CA 1
ATOM 1726 C C . GLU A 1 214 ? 22.798 -6.236 -18.068 1.00 90.19 214 GLU A C 1
ATOM 1728 O O . GLU A 1 214 ? 22.465 -5.397 -17.226 1.00 90.19 214 GLU A O 1
ATOM 1733 N N . ILE A 1 215 ? 21.970 -6.644 -19.026 1.00 92.38 215 ILE A N 1
ATOM 1734 C CA . ILE A 1 215 ? 20.545 -6.326 -19.034 1.00 92.38 215 ILE A CA 1
ATOM 1735 C C . ILE A 1 215 ? 19.797 -7.646 -18.986 1.00 92.38 215 ILE A C 1
ATOM 1737 O O . ILE A 1 215 ? 19.965 -8.482 -19.870 1.00 92.38 215 ILE A O 1
ATOM 1741 N N . ARG A 1 216 ? 18.939 -7.839 -17.991 1.00 90.69 216 ARG A N 1
ATOM 1742 C CA . ARG A 1 216 ? 18.105 -9.039 -17.888 1.00 90.69 216 ARG A CA 1
ATOM 1743 C C . ARG A 1 216 ? 16.669 -8.701 -18.250 1.00 90.69 216 ARG A C 1
ATOM 1745 O O . ARG A 1 216 ? 16.158 -7.632 -17.911 1.00 90.69 216 ARG A O 1
ATOM 1752 N N . LEU A 1 217 ? 16.034 -9.609 -18.978 1.00 90.88 217 LEU A N 1
ATOM 1753 C CA . LEU A 1 217 ? 14.675 -9.462 -19.473 1.00 90.88 217 LEU A CA 1
ATOM 1754 C C . LEU A 1 217 ? 13.816 -10.633 -18.988 1.00 90.88 217 LEU A C 1
ATOM 1756 O O . LEU A 1 217 ? 14.137 -11.790 -19.252 1.00 90.88 217 LEU A O 1
ATOM 1760 N N . TRP A 1 218 ? 12.698 -10.322 -18.338 1.00 89.69 218 TRP A N 1
ATOM 1761 C CA . TRP A 1 218 ? 11.708 -11.289 -17.868 1.00 89.69 218 TRP A CA 1
ATOM 1762 C C . TRP A 1 218 ? 10.382 -11.089 -18.582 1.00 89.69 218 TRP A C 1
ATOM 1764 O O . TRP A 1 218 ? 10.001 -9.963 -18.916 1.00 89.69 218 TRP A O 1
ATOM 1774 N N . GLY A 1 219 ? 9.663 -12.188 -18.775 1.00 88.12 219 GLY A N 1
ATOM 1775 C CA . GLY A 1 219 ? 8.246 -12.143 -19.089 1.00 88.12 219 GLY A CA 1
ATOM 1776 C C . GLY A 1 219 ? 7.424 -11.987 -17.811 1.00 88.12 219 GLY A C 1
ATOM 1777 O O . GLY A 1 219 ? 7.762 -12.551 -16.772 1.00 88.12 219 GLY A O 1
ATOM 1778 N N . ILE A 1 220 ? 6.371 -11.179 -17.870 1.00 85.69 220 ILE A N 1
ATOM 1779 C CA . ILE A 1 220 ? 5.418 -10.970 -16.780 1.00 85.69 220 ILE A CA 1
ATOM 1780 C C . ILE A 1 220 ? 4.112 -11.691 -17.136 1.00 85.69 220 ILE A C 1
ATOM 1782 O O . ILE A 1 220 ? 3.591 -11.535 -18.241 1.00 85.69 220 ILE A O 1
ATOM 1786 N N . GLY A 1 221 ? 3.548 -12.432 -16.179 1.00 81.44 221 GLY A N 1
ATOM 1787 C CA . GLY A 1 221 ? 2.303 -13.181 -16.369 1.00 81.44 221 GLY A CA 1
ATOM 1788 C C . GLY A 1 221 ? 2.525 -14.425 -17.227 1.00 81.44 221 GLY A C 1
ATOM 1789 O O . GLY A 1 221 ? 3.443 -15.192 -16.962 1.00 81.44 221 GLY A O 1
ATOM 1790 N N . ASP A 1 222 ? 1.710 -14.599 -18.268 1.00 74.62 222 ASP A N 1
ATOM 1791 C CA . ASP A 1 222 ? 1.786 -15.756 -19.176 1.00 74.62 222 ASP A CA 1
ATOM 1792 C C . ASP A 1 222 ? 2.838 -15.586 -20.291 1.00 74.62 222 ASP A C 1
ATOM 1794 O O . ASP A 1 222 ? 2.992 -16.448 -21.159 1.00 74.62 222 ASP A O 1
ATOM 1798 N N . ALA A 1 223 ? 3.556 -14.459 -20.313 1.00 77.56 223 ALA A N 1
ATOM 1799 C CA . ALA A 1 223 ? 4.573 -14.193 -21.318 1.00 77.56 223 ALA A CA 1
ATOM 1800 C C . ALA A 1 223 ? 5.820 -15.050 -21.059 1.00 77.56 223 ALA A C 1
ATOM 1802 O O . ALA A 1 223 ? 6.597 -14.775 -20.149 1.00 77.56 223 ALA A O 1
ATOM 1803 N N . VAL A 1 224 ? 6.050 -16.063 -21.893 1.00 77.62 224 VAL A N 1
ATOM 1804 C CA . VAL A 1 224 ? 7.299 -16.837 -21.889 1.00 77.62 224 VAL A CA 1
ATOM 1805 C C . VAL A 1 224 ? 8.236 -16.268 -22.946 1.00 77.62 224 VAL A C 1
ATOM 1807 O O . VAL A 1 224 ? 7.888 -16.179 -24.125 1.00 77.62 224 VAL A O 1
ATOM 1810 N N . LEU A 1 225 ? 9.436 -15.873 -22.527 1.00 79.88 225 LEU A N 1
ATOM 1811 C CA . LEU A 1 225 ? 10.462 -15.373 -23.433 1.00 79.88 225 LEU A CA 1
ATOM 1812 C C . LEU A 1 225 ? 11.363 -16.527 -23.861 1.00 79.88 225 LEU A C 1
ATOM 1814 O O . LEU A 1 225 ? 12.027 -17.140 -23.033 1.00 79.88 225 LEU A O 1
ATOM 1818 N N . MET A 1 226 ? 11.401 -16.801 -25.161 1.00 75.62 226 MET A N 1
ATOM 1819 C CA . MET A 1 226 ? 12.242 -17.847 -25.736 1.00 75.62 226 MET A CA 1
ATOM 1820 C C . MET A 1 226 ? 13.183 -17.226 -26.752 1.00 75.62 226 MET A C 1
ATOM 1822 O O . MET A 1 226 ? 12.733 -16.577 -27.696 1.00 75.62 226 MET A O 1
ATOM 1826 N N . ARG A 1 227 ? 14.491 -17.456 -26.597 1.00 69.62 227 ARG A N 1
ATOM 1827 C CA . ARG A 1 227 ? 15.440 -17.134 -27.665 1.00 69.62 227 ARG A CA 1
ATOM 1828 C C . ARG A 1 227 ? 15.167 -18.046 -28.864 1.00 69.62 227 ARG A C 1
ATOM 1830 O O . ARG A 1 227 ? 15.215 -19.266 -28.693 1.00 69.62 227 ARG A O 1
ATOM 1837 N N . PRO A 1 228 ? 14.905 -17.503 -30.066 1.00 65.81 228 PRO A N 1
ATOM 1838 C CA . PRO A 1 228 ? 14.760 -18.334 -31.249 1.00 65.81 228 PRO A CA 1
ATOM 1839 C C . PRO A 1 228 ? 16.075 -19.071 -31.514 1.00 65.81 228 PRO A C 1
ATOM 1841 O O . PRO A 1 228 ? 17.150 -18.469 -31.535 1.00 65.81 228 PRO A O 1
ATOM 1844 N N . GLN A 1 229 ? 15.993 -20.386 -31.714 1.00 61.94 229 GLN A N 1
ATOM 1845 C CA . GLN A 1 229 ? 17.150 -21.203 -32.054 1.00 61.94 229 GLN A CA 1
ATOM 1846 C C . GLN A 1 229 ? 17.612 -20.830 -33.466 1.00 61.94 229 GLN A C 1
ATOM 1848 O O . GLN A 1 229 ? 16.990 -21.205 -34.460 1.00 61.94 229 GLN A O 1
ATOM 1853 N N . GLN A 1 230 ? 18.697 -20.061 -33.572 1.00 56.94 230 GLN A N 1
ATOM 1854 C CA . GLN A 1 230 ? 19.340 -19.833 -34.861 1.00 56.94 230 GLN A CA 1
ATOM 1855 C C . GLN A 1 230 ? 20.009 -21.132 -35.307 1.00 56.94 230 GLN A C 1
ATOM 1857 O O . GLN A 1 230 ? 21.102 -21.477 -34.859 1.00 56.94 230 GLN A O 1
ATOM 1862 N N . VAL A 1 231 ? 19.361 -21.846 -36.226 1.00 53.09 231 VAL A N 1
ATOM 1863 C CA . VAL A 1 231 ? 20.029 -22.878 -37.016 1.00 53.09 231 VAL A CA 1
ATOM 1864 C C . VAL A 1 231 ? 21.016 -22.150 -37.921 1.00 53.09 231 VAL A C 1
ATOM 1866 O O . VAL A 1 231 ? 20.631 -21.562 -38.932 1.00 53.09 231 VAL A O 1
ATOM 1869 N N . ARG A 1 232 ? 22.297 -22.125 -37.540 1.00 55.78 232 ARG A N 1
ATOM 1870 C CA . ARG A 1 232 ? 23.342 -21.712 -38.479 1.00 55.78 232 ARG A CA 1
ATOM 1871 C C . ARG A 1 232 ? 23.300 -22.696 -39.651 1.00 55.78 232 ARG A C 1
ATOM 1873 O O . ARG A 1 232 ? 23.364 -23.898 -39.393 1.00 55.78 232 ARG A O 1
ATOM 1880 N N . PRO A 1 233 ? 23.195 -22.240 -40.909 1.00 54.12 233 PRO A N 1
ATOM 1881 C CA . PRO A 1 233 ? 23.390 -23.138 -42.034 1.00 54.12 233 PRO A CA 1
ATOM 1882 C C . PRO A 1 233 ? 24.832 -23.651 -41.965 1.00 54.12 233 PRO A C 1
ATOM 1884 O O . PRO A 1 233 ? 25.777 -22.891 -42.166 1.00 54.12 233 PRO A O 1
ATOM 1887 N N . SER A 1 234 ? 25.008 -24.921 -41.612 1.00 62.91 234 SER A N 1
ATOM 1888 C CA . SER A 1 234 ? 26.292 -25.602 -41.710 1.00 62.91 234 SER A CA 1
ATOM 1889 C C . SER A 1 234 ? 26.384 -26.250 -43.087 1.00 62.91 234 SER A C 1
ATOM 1891 O O . SER A 1 234 ? 25.471 -26.942 -43.536 1.00 62.91 234 SER A O 1
ATOM 1893 N N . VAL A 1 235 ? 27.486 -25.999 -43.788 1.00 65.75 235 VAL A N 1
ATOM 1894 C CA . VAL A 1 235 ? 27.837 -26.759 -44.987 1.00 65.75 235 VAL A CA 1
ATOM 1895 C C . VAL A 1 235 ? 28.815 -27.824 -44.531 1.00 65.75 235 VAL A C 1
ATOM 1897 O O . VAL A 1 235 ? 29.902 -27.481 -44.077 1.00 65.75 235 VAL A O 1
ATOM 1900 N N . VAL A 1 236 ? 28.414 -29.092 -44.622 1.00 65.62 236 VAL A N 1
ATOM 1901 C CA . VAL A 1 236 ? 29.303 -30.214 -44.307 1.00 65.62 236 VAL A CA 1
ATOM 1902 C C . VAL A 1 236 ? 30.320 -30.336 -45.437 1.00 65.62 236 VAL A C 1
ATOM 1904 O O . VAL A 1 236 ? 29.957 -30.627 -46.580 1.00 65.62 236 VAL A O 1
ATOM 1907 N N . LEU A 1 237 ? 31.586 -30.071 -45.139 1.00 76.94 237 LEU A N 1
ATOM 1908 C CA . LEU A 1 237 ? 32.692 -30.259 -46.070 1.00 76.94 237 LEU A CA 1
ATOM 1909 C C . LEU A 1 237 ? 33.197 -31.702 -45.968 1.00 76.94 237 LEU A C 1
ATOM 1911 O O . LEU A 1 237 ? 33.109 -32.341 -44.925 1.00 76.94 237 LEU A O 1
ATOM 1915 N N . ALA A 1 238 ? 33.771 -32.230 -47.053 1.00 69.88 238 ALA A N 1
ATOM 1916 C CA . ALA A 1 238 ? 34.260 -33.616 -47.112 1.00 69.88 238 ALA A CA 1
ATOM 1917 C C . ALA A 1 238 ? 35.370 -33.947 -46.085 1.00 69.88 238 ALA A C 1
ATOM 1919 O O . ALA A 1 238 ? 35.749 -35.107 -45.936 1.00 69.88 238 ALA A O 1
ATOM 1920 N N . CYS A 1 239 ? 35.898 -32.934 -45.398 1.00 65.88 239 CYS A N 1
ATOM 1921 C CA . CYS A 1 239 ? 36.912 -33.023 -44.353 1.00 65.88 239 CYS A CA 1
ATOM 1922 C C . CYS A 1 239 ? 36.350 -32.914 -42.923 1.00 65.88 239 CYS A C 1
ATOM 1924 O O . CYS A 1 239 ? 37.129 -33.005 -41.973 1.00 65.88 239 CYS A O 1
ATOM 1926 N N . ASP A 1 240 ? 35.035 -32.766 -42.748 1.00 63.38 240 ASP A N 1
ATOM 1927 C CA . ASP A 1 240 ? 34.420 -32.702 -41.423 1.00 63.38 240 ASP A CA 1
ATOM 1928 C C . ASP A 1 240 ? 34.399 -34.103 -40.795 1.00 63.38 240 ASP A C 1
ATOM 1930 O O . ASP A 1 240 ? 33.563 -34.954 -41.099 1.00 63.38 240 ASP A O 1
ATOM 1934 N N . THR A 1 241 ? 35.359 -34.376 -39.913 1.00 62.09 241 THR A N 1
ATOM 1935 C CA . THR A 1 241 ? 35.345 -35.581 -39.078 1.00 62.09 241 THR A CA 1
ATOM 1936 C C . THR A 1 241 ? 34.183 -35.508 -38.087 1.00 62.09 241 THR A C 1
ATOM 1938 O O . THR A 1 241 ? 33.921 -34.446 -37.531 1.00 62.09 241 THR A O 1
ATOM 1941 N N . ALA A 1 242 ? 33.510 -36.633 -37.817 1.00 57.16 242 ALA A N 1
ATOM 1942 C CA . ALA A 1 242 ? 32.289 -36.730 -36.995 1.00 57.16 242 ALA A CA 1
ATOM 1943 C C . ALA A 1 242 ? 32.378 -36.147 -35.560 1.00 57.16 242 ALA A C 1
ATOM 1945 O O . ALA A 1 242 ? 31.370 -36.048 -34.865 1.00 57.16 242 ALA A O 1
ATOM 1946 N N . SER A 1 243 ? 33.568 -35.755 -35.099 1.00 49.41 243 SER A N 1
ATOM 1947 C CA . SER A 1 243 ? 33.804 -35.040 -33.841 1.00 49.41 243 SER A CA 1
ATOM 1948 C C . SER A 1 243 ? 33.676 -33.511 -33.945 1.00 49.41 243 SER A C 1
ATOM 1950 O O . SER A 1 243 ? 33.541 -32.857 -32.915 1.00 49.41 243 SER A O 1
ATOM 1952 N N . THR A 1 244 ? 33.691 -32.936 -35.149 1.00 49.44 244 THR A N 1
ATOM 1953 C CA . THR A 1 244 ? 33.608 -31.481 -35.394 1.00 49.44 244 THR A CA 1
ATOM 1954 C C . THR A 1 244 ? 32.166 -31.007 -35.605 1.00 49.44 244 THR A C 1
ATOM 1956 O O . THR A 1 244 ? 31.876 -29.822 -35.480 1.00 49.44 244 THR A O 1
ATOM 1959 N N . SER A 1 245 ? 31.238 -31.932 -35.864 1.00 46.72 245 SER A N 1
ATOM 1960 C CA . SER A 1 245 ? 29.805 -31.666 -36.020 1.00 46.72 245 SER A CA 1
ATOM 1961 C C . SER A 1 245 ? 29.009 -31.907 -34.739 1.00 46.72 245 SER A C 1
ATOM 1963 O O . SER A 1 245 ? 27.818 -32.218 -34.812 1.00 46.72 245 SER A O 1
ATOM 1965 N N . ARG A 1 246 ? 29.635 -31.811 -33.559 1.00 42.88 246 ARG A N 1
ATOM 1966 C CA . ARG A 1 246 ? 28.832 -31.633 -32.353 1.00 42.88 246 ARG A CA 1
ATOM 1967 C C . ARG A 1 246 ? 28.214 -30.236 -32.514 1.00 42.88 246 ARG A C 1
ATOM 1969 O O . ARG A 1 246 ? 28.986 -29.276 -32.604 1.00 42.88 246 ARG A O 1
ATOM 1976 N N . PRO A 1 247 ? 26.878 -30.083 -32.660 1.00 46.56 247 PRO A N 1
ATOM 1977 C CA . PRO A 1 247 ? 26.296 -28.757 -32.486 1.00 46.56 247 PRO A CA 1
ATOM 1978 C C . PRO A 1 247 ? 26.850 -28.242 -31.154 1.00 46.56 247 PRO A C 1
ATOM 1980 O O . PRO A 1 247 ? 27.043 -29.071 -30.264 1.00 46.56 247 PRO A O 1
ATOM 1983 N N . PRO A 1 248 ? 27.207 -26.954 -31.012 1.00 49.53 248 PRO A N 1
ATOM 1984 C CA . PRO A 1 248 ? 27.522 -26.433 -29.693 1.00 49.53 248 PRO A CA 1
ATOM 1985 C C . PRO A 1 248 ? 26.312 -26.778 -28.829 1.00 49.53 248 PRO A C 1
ATOM 1987 O O . PRO A 1 248 ? 25.220 -26.249 -29.054 1.00 49.53 248 PRO A O 1
ATOM 1990 N N . ASP A 1 249 ? 26.484 -27.802 -27.995 1.00 42.34 249 ASP A N 1
ATOM 1991 C CA . ASP A 1 249 ? 25.445 -28.342 -27.149 1.00 42.34 249 ASP A CA 1
ATOM 1992 C C . ASP A 1 249 ? 24.992 -27.160 -26.318 1.00 42.34 249 ASP A C 1
ATOM 1994 O O . ASP A 1 249 ? 25.796 -26.553 -25.626 1.00 42.34 249 ASP A O 1
ATOM 1998 N N . ALA A 1 250 ? 23.742 -26.772 -26.544 1.00 44.44 250 ALA A N 1
ATOM 1999 C CA . ALA A 1 250 ? 22.822 -26.163 -25.606 1.00 44.44 250 ALA A CA 1
ATOM 2000 C C . ALA A 1 250 ? 23.408 -25.599 -24.294 1.00 44.44 250 ALA A C 1
ATOM 2002 O O . ALA A 1 250 ? 22.865 -25.868 -23.228 1.00 44.44 250 ALA A O 1
ATOM 2003 N N . ASP A 1 251 ? 24.351 -24.663 -24.375 1.00 42.19 251 ASP A N 1
ATOM 2004 C CA . ASP A 1 251 ? 24.518 -23.617 -23.368 1.00 42.19 251 ASP A CA 1
ATOM 2005 C C . ASP A 1 251 ? 23.364 -22.613 -23.557 1.00 42.19 251 ASP A C 1
ATOM 2007 O O . ASP A 1 251 ? 23.535 -21.405 -23.725 1.00 42.19 251 ASP A O 1
ATOM 2011 N N . GLN A 1 252 ? 22.126 -23.120 -23.578 1.00 49.12 252 GLN A N 1
ATOM 2012 C CA . GLN A 1 252 ? 21.001 -22.355 -23.078 1.00 49.12 252 GLN A CA 1
ATOM 2013 C C . GLN A 1 252 ? 21.213 -22.299 -21.569 1.00 49.12 252 GLN A C 1
ATOM 2015 O O . GLN A 1 252 ? 20.537 -22.983 -20.806 1.00 49.12 252 GLN A O 1
ATOM 2020 N N . GLU A 1 253 ? 22.165 -21.466 -21.146 1.00 45.97 253 GLU A N 1
ATOM 2021 C CA . GLU A 1 253 ? 22.154 -20.850 -19.828 1.00 45.97 253 GLU A CA 1
ATOM 2022 C C . GLU A 1 253 ? 20.890 -19.981 -19.777 1.00 45.97 253 GLU A C 1
ATOM 2024 O O . GLU A 1 253 ? 20.913 -18.755 -19.873 1.00 45.97 253 GLU A O 1
ATOM 2029 N N . ILE A 1 254 ? 19.727 -20.629 -19.688 1.00 50.59 254 ILE A N 1
ATOM 2030 C CA . ILE A 1 254 ? 18.634 -20.072 -18.919 1.00 50.59 254 ILE A CA 1
ATOM 2031 C C . ILE A 1 254 ? 19.199 -20.113 -17.504 1.00 50.59 254 ILE A C 1
ATOM 2033 O O . ILE A 1 254 ? 19.085 -21.127 -16.818 1.00 50.59 254 ILE A O 1
ATOM 2037 N N . GLU A 1 255 ? 19.924 -19.055 -17.127 1.00 52.44 255 GLU A N 1
ATOM 2038 C CA . GLU A 1 255 ? 20.326 -18.828 -15.744 1.00 52.44 255 GLU A CA 1
ATOM 2039 C C . GLU A 1 255 ? 19.113 -19.124 -14.850 1.00 52.44 255 GLU A C 1
ATOM 2041 O O . GLU A 1 255 ? 17.972 -18.847 -15.240 1.00 52.44 255 GLU A O 1
ATOM 2046 N N . GLU A 1 256 ? 19.366 -19.699 -13.671 1.00 51.09 256 GLU A N 1
ATOM 2047 C CA . GLU A 1 256 ? 18.426 -20.338 -12.726 1.00 51.09 256 GLU A CA 1
ATOM 2048 C C . GLU A 1 256 ? 17.154 -19.526 -12.355 1.00 51.09 256 GLU A C 1
ATOM 2050 O O . GLU A 1 256 ? 16.297 -20.010 -11.619 1.00 51.09 256 GLU A O 1
ATOM 2055 N N . ALA A 1 257 ? 16.986 -18.308 -12.881 1.00 57.47 257 ALA A N 1
ATOM 2056 C CA . ALA A 1 257 ? 15.877 -17.382 -12.670 1.00 57.47 257 ALA A CA 1
ATOM 2057 C C . ALA A 1 257 ? 14.952 -17.146 -13.893 1.00 57.47 257 ALA A C 1
ATOM 2059 O O . ALA A 1 257 ? 14.062 -16.296 -13.812 1.00 57.47 257 ALA A O 1
ATOM 2060 N N . GLY A 1 258 ? 15.136 -17.839 -15.027 1.00 72.44 258 GLY A N 1
ATOM 2061 C CA . GLY A 1 258 ? 14.217 -17.750 -16.181 1.00 72.44 258 GLY A CA 1
ATOM 2062 C C . GLY A 1 258 ? 14.273 -16.426 -16.962 1.00 72.44 258 GLY A C 1
ATOM 2063 O O . GLY A 1 258 ? 13.323 -16.078 -17.666 1.00 72.44 258 GLY A O 1
ATOM 2064 N N . ALA A 1 259 ? 15.368 -15.675 -16.825 1.00 83.81 259 ALA A N 1
ATOM 2065 C CA . ALA A 1 259 ? 15.589 -14.399 -17.499 1.00 83.81 259 ALA A CA 1
ATOM 2066 C C . ALA A 1 259 ? 16.411 -14.574 -18.783 1.00 83.81 259 ALA A C 1
ATOM 2068 O O . ALA A 1 259 ? 17.313 -15.406 -18.848 1.00 83.81 259 ALA A O 1
ATOM 2069 N N . ILE A 1 260 ? 16.170 -13.729 -19.786 1.00 87.25 260 ILE A N 1
ATOM 2070 C CA . ILE A 1 260 ? 17.068 -13.597 -20.936 1.00 87.25 260 ILE A CA 1
ATOM 2071 C C . ILE A 1 260 ? 18.107 -12.519 -20.633 1.00 87.25 260 ILE A C 1
ATOM 2073 O O . ILE A 1 260 ? 17.752 -11.355 -20.452 1.00 87.25 260 ILE A O 1
ATOM 2077 N N . VAL A 1 261 ? 19.388 -12.890 -20.644 1.00 88.12 261 VAL A N 1
ATOM 2078 C CA . VAL A 1 261 ? 20.505 -11.973 -20.364 1.00 88.12 261 VAL A CA 1
ATOM 2079 C C . VAL A 1 261 ? 21.083 -11.394 -21.654 1.00 88.12 261 VAL A C 1
ATOM 2081 O O . VAL A 1 261 ? 21.662 -12.109 -22.472 1.00 88.12 261 VAL A O 1
ATOM 2084 N N . LEU A 1 262 ? 20.942 -10.090 -21.860 1.00 90.44 262 LEU A N 1
ATOM 2085 C CA . LEU A 1 262 ? 21.562 -9.345 -22.952 1.00 90.44 262 LEU A CA 1
ATOM 2086 C C . LEU A 1 262 ? 22.943 -8.866 -22.497 1.00 90.44 262 LEU A C 1
ATOM 2088 O O . LEU A 1 262 ? 23.057 -8.031 -21.599 1.00 90.44 262 LEU A O 1
ATOM 2092 N N . ARG A 1 263 ? 23.990 -9.397 -23.132 1.00 89.88 263 ARG A N 1
ATOM 2093 C CA . ARG A 1 263 ? 25.383 -9.021 -22.872 1.00 89.88 263 ARG A CA 1
ATOM 2094 C C . ARG A 1 263 ? 25.945 -8.266 -24.068 1.00 89.88 263 ARG A C 1
ATOM 2096 O O . ARG A 1 263 ? 25.720 -8.655 -25.215 1.00 89.88 263 ARG A O 1
ATOM 2103 N N . GLY A 1 264 ? 26.657 -7.175 -23.806 1.00 88.12 264 GLY A N 1
ATOM 2104 C CA . GLY A 1 264 ? 27.298 -6.381 -24.854 1.00 88.12 264 GLY A CA 1
ATOM 2105 C C . GLY A 1 264 ? 27.819 -5.027 -24.390 1.00 88.12 264 GLY A C 1
ATOM 2106 O O . GLY A 1 264 ? 28.793 -4.556 -24.966 1.00 88.12 264 GLY A O 1
ATOM 2107 N N . HIS A 1 265 ? 27.215 -4.431 -23.361 1.00 93.94 265 HIS A N 1
ATOM 2108 C CA . HIS A 1 265 ? 27.818 -3.286 -22.682 1.00 93.94 265 HIS A CA 1
ATOM 2109 C C . HIS A 1 265 ? 29.059 -3.715 -21.898 1.00 93.94 265 HIS A C 1
ATOM 2111 O O . HIS A 1 265 ? 29.173 -4.873 -21.492 1.00 93.94 265 HIS A O 1
ATOM 2117 N N . THR A 1 266 ? 29.984 -2.781 -21.691 1.00 93.94 266 THR A N 1
ATOM 2118 C CA . THR A 1 266 ? 31.212 -3.022 -20.912 1.00 93.94 266 THR A CA 1
ATOM 2119 C C . THR A 1 266 ? 31.200 -2.356 -19.540 1.00 93.94 266 THR A C 1
ATOM 2121 O O . THR A 1 266 ? 32.138 -2.541 -18.771 1.00 93.94 266 THR A O 1
ATOM 2124 N N . ASP A 1 267 ? 30.161 -1.578 -19.237 1.00 93.75 267 ASP A N 1
ATOM 2125 C CA . ASP A 1 267 ? 30.019 -0.840 -17.982 1.00 93.75 267 ASP A CA 1
ATOM 2126 C C . ASP A 1 267 ? 28.531 -0.709 -17.580 1.00 93.75 267 ASP A C 1
ATOM 2128 O O . ASP A 1 267 ? 27.630 -1.120 -18.322 1.00 93.75 267 ASP A O 1
ATOM 2132 N N . ILE A 1 268 ? 28.268 -0.131 -16.407 1.00 94.25 268 ILE A N 1
ATOM 2133 C CA . ILE A 1 268 ? 26.952 0.026 -15.771 1.00 94.25 268 ILE A CA 1
ATOM 2134 C C . ILE A 1 268 ? 25.916 0.587 -16.749 1.00 94.25 268 ILE A C 1
ATOM 2136 O O . ILE A 1 268 ? 26.129 1.626 -17.376 1.00 94.25 268 ILE A O 1
ATOM 2140 N N . VAL A 1 269 ? 24.756 -0.067 -16.817 1.00 95.44 269 VAL A N 1
ATOM 2141 C CA . VAL A 1 269 ? 23.610 0.403 -17.605 1.00 95.44 269 VAL A CA 1
ATOM 2142 C C . VAL A 1 269 ? 22.803 1.402 -16.779 1.00 95.44 269 VAL A C 1
ATOM 2144 O O . VAL A 1 269 ? 22.313 1.057 -15.708 1.00 95.44 269 VAL A O 1
ATOM 2147 N N . HIS A 1 270 ? 22.633 2.632 -17.254 1.00 94.69 270 HIS A N 1
ATOM 2148 C CA . HIS A 1 270 ? 21.967 3.699 -16.490 1.00 94.69 270 HIS A CA 1
ATOM 2149 C C . HIS A 1 270 ? 20.478 3.819 -16.767 1.00 94.69 270 HIS A C 1
ATOM 2151 O O . HIS A 1 270 ? 19.715 4.142 -15.861 1.00 94.69 270 HIS A O 1
ATOM 2157 N N . ASP A 1 271 ? 20.057 3.593 -18.010 1.00 95.44 271 ASP A N 1
ATOM 2158 C CA . ASP A 1 271 ? 18.649 3.704 -18.382 1.00 95.44 271 ASP A CA 1
ATOM 2159 C C . ASP A 1 271 ? 18.281 2.747 -19.517 1.00 95.44 271 ASP A C 1
ATOM 2161 O O . ASP A 1 271 ? 19.120 2.304 -20.310 1.00 95.44 271 ASP A O 1
ATOM 2165 N N . LEU A 1 272 ? 16.988 2.442 -19.577 1.00 95.94 272 LEU A N 1
ATOM 2166 C CA . LEU A 1 272 ? 16.370 1.531 -20.524 1.00 95.94 272 LEU A CA 1
ATOM 2167 C C . LEU A 1 272 ? 15.101 2.163 -21.095 1.00 95.94 272 LEU A C 1
ATOM 2169 O O . LEU A 1 272 ? 14.341 2.835 -20.395 1.00 95.94 272 LEU A O 1
ATOM 2173 N N . LYS A 1 273 ? 14.804 1.900 -22.369 1.00 95.56 273 LYS A N 1
ATOM 2174 C CA . LYS A 1 273 ? 13.556 2.360 -22.987 1.00 95.56 273 LYS A CA 1
ATOM 2175 C C . LYS A 1 273 ? 13.017 1.370 -24.008 1.00 95.56 273 LYS A C 1
ATOM 2177 O O . LYS A 1 273 ? 13.634 1.121 -25.038 1.00 95.56 273 LYS A O 1
ATOM 2182 N N . PHE A 1 274 ? 11.809 0.872 -23.755 1.00 94.38 274 PHE A N 1
ATOM 2183 C CA . PHE A 1 274 ? 11.055 0.108 -24.745 1.00 94.38 274 PHE A CA 1
ATOM 2184 C C . PHE A 1 274 ? 10.441 1.024 -25.801 1.00 94.38 274 PHE A C 1
ATOM 2186 O O . PHE A 1 274 ? 9.749 1.996 -25.476 1.00 94.38 274 PHE A O 1
ATOM 2193 N N . VAL A 1 275 ? 10.637 0.662 -27.064 1.00 91.56 275 VAL A N 1
ATOM 2194 C CA . VAL A 1 275 ? 9.988 1.270 -28.223 1.00 91.56 275 VAL A CA 1
ATOM 2195 C C . VAL A 1 275 ? 8.987 0.259 -28.778 1.00 91.56 275 VAL A C 1
ATOM 2197 O O . VAL A 1 275 ? 9.346 -0.666 -29.505 1.00 91.56 275 VAL A O 1
ATOM 2200 N N . GLY A 1 276 ? 7.713 0.420 -28.405 1.00 79.31 276 GLY A N 1
ATOM 2201 C CA . GLY A 1 276 ? 6.663 -0.560 -28.713 1.00 79.31 276 GLY A CA 1
ATOM 2202 C C . GLY A 1 276 ? 6.413 -0.769 -30.211 1.00 79.31 276 GLY A C 1
ATOM 2203 O O . GLY A 1 276 ? 6.191 -1.895 -30.637 1.00 79.31 276 GLY A O 1
ATOM 2204 N N . GLN A 1 277 ? 6.513 0.291 -31.022 1.00 79.94 277 GLN A N 1
ATOM 2205 C CA . GLN A 1 277 ? 6.237 0.228 -32.466 1.00 79.94 277 GLN A CA 1
ATOM 2206 C C . GLN A 1 277 ? 7.267 -0.605 -33.244 1.00 79.94 277 GLN A C 1
ATOM 2208 O O . GLN A 1 277 ? 6.914 -1.282 -34.203 1.00 79.94 277 GLN A O 1
ATOM 2213 N N . SER A 1 278 ? 8.538 -0.569 -32.835 1.00 80.62 278 SER A N 1
ATOM 2214 C CA . SER A 1 278 ? 9.638 -1.255 -33.526 1.00 80.62 278 SER A CA 1
ATOM 2215 C C . SER A 1 278 ? 10.082 -2.550 -32.843 1.00 80.62 278 SER A C 1
ATOM 2217 O O . SER A 1 278 ? 10.978 -3.215 -33.355 1.00 80.62 278 SER A O 1
ATOM 2219 N N . GLN A 1 279 ? 9.479 -2.914 -31.703 1.00 88.25 279 GLN A N 1
ATOM 2220 C CA . GLN A 1 279 ? 9.921 -4.025 -30.850 1.00 88.25 279 GLN A CA 1
ATOM 2221 C C . GLN A 1 279 ? 11.427 -3.966 -30.533 1.00 88.25 279 GLN A C 1
ATOM 2223 O O . GLN A 1 279 ? 12.144 -4.969 -30.588 1.00 88.25 279 GLN A O 1
ATOM 2228 N N . VAL A 1 280 ? 11.910 -2.768 -30.201 1.00 92.69 280 VAL A N 1
ATOM 2229 C CA . VAL A 1 280 ? 13.305 -2.517 -29.825 1.00 92.69 280 VAL A CA 1
ATOM 2230 C C . VAL A 1 280 ? 13.373 -2.058 -28.372 1.00 92.69 280 VAL A C 1
ATOM 2232 O O . VAL A 1 280 ? 12.542 -1.271 -27.914 1.00 92.69 280 VAL A O 1
ATOM 2235 N N . LEU A 1 281 ? 14.382 -2.537 -27.654 1.00 94.75 281 LEU A N 1
ATOM 2236 C CA . LEU A 1 281 ? 14.803 -2.013 -26.362 1.00 94.75 281 LEU A CA 1
ATOM 2237 C C . LEU A 1 281 ? 16.069 -1.181 -26.567 1.00 94.75 281 LEU A C 1
ATOM 2239 O O . LEU A 1 281 ? 17.037 -1.666 -27.140 1.00 94.75 281 LEU A O 1
ATOM 2243 N N . LEU A 1 282 ? 16.064 0.063 -26.107 1.00 96.06 282 LEU A N 1
ATOM 2244 C CA . LEU A 1 282 ? 17.255 0.905 -26.055 1.00 96.06 282 LEU A CA 1
ATOM 2245 C C . LEU A 1 282 ? 17.878 0.826 -24.665 1.00 96.06 282 LEU A C 1
ATOM 2247 O O . LEU A 1 282 ? 17.146 0.818 -23.672 1.00 96.06 282 LEU A O 1
ATOM 2251 N N . SER A 1 283 ? 19.203 0.809 -24.605 1.00 96.56 283 SER A N 1
ATOM 2252 C CA . SER A 1 283 ? 19.978 0.906 -23.370 1.00 96.56 283 SER A CA 1
ATOM 2253 C C . SER A 1 283 ? 21.102 1.922 -23.505 1.00 96.56 283 SER A C 1
ATOM 2255 O O . SER A 1 283 ? 21.690 2.066 -24.577 1.00 96.56 283 SER A O 1
ATOM 2257 N N . VAL A 1 284 ? 21.397 2.614 -22.407 1.00 96.50 284 VAL A N 1
ATOM 2258 C CA . VAL A 1 284 ? 22.493 3.587 -22.308 1.00 96.50 284 VAL A CA 1
ATOM 2259 C C . VAL A 1 284 ? 23.392 3.188 -21.145 1.00 96.50 284 VAL A C 1
ATOM 2261 O O . VAL A 1 284 ? 22.887 2.876 -20.064 1.00 96.50 284 VAL A O 1
ATOM 2264 N N . SER A 1 285 ? 24.707 3.201 -21.353 1.00 96.56 285 SER A N 1
ATOM 2265 C CA . SER A 1 285 ? 25.696 2.775 -20.357 1.00 96.56 285 SER A CA 1
ATOM 2266 C C . SER A 1 285 ? 26.798 3.820 -20.141 1.00 96.56 285 SER A C 1
ATOM 2268 O O . SER A 1 285 ? 26.980 4.747 -20.933 1.00 96.56 285 SER A O 1
ATOM 2270 N N . SER A 1 286 ? 27.531 3.678 -19.033 1.00 96.12 286 SER A N 1
ATOM 2271 C CA . SER A 1 286 ? 28.791 4.387 -18.765 1.00 96.12 286 SER A CA 1
ATOM 2272 C C . SER A 1 286 ? 29.870 4.141 -19.827 1.00 96.12 286 SER A C 1
ATOM 2274 O O . SER A 1 286 ? 30.802 4.941 -19.931 1.00 96.12 286 SER A O 1
ATOM 2276 N N . ASP A 1 287 ? 29.752 3.076 -20.628 1.00 93.94 287 ASP A N 1
ATOM 2277 C CA . ASP A 1 287 ? 30.704 2.748 -21.698 1.00 93.94 287 ASP A CA 1
ATOM 2278 C C . ASP A 1 287 ? 30.691 3.737 -22.876 1.00 93.94 287 ASP A C 1
ATOM 2280 O O . ASP A 1 287 ? 31.545 3.645 -23.755 1.00 93.94 287 ASP A O 1
ATOM 2284 N N . LYS A 1 288 ? 29.812 4.750 -22.810 1.00 94.62 288 LYS A N 1
ATOM 2285 C CA . LYS A 1 288 ? 29.583 5.810 -23.805 1.00 94.62 288 LYS A CA 1
ATOM 2286 C C . LYS A 1 288 ? 28.844 5.335 -25.052 1.00 94.62 288 LYS A C 1
ATOM 2288 O O . LYS A 1 288 ? 28.685 6.141 -25.964 1.00 94.62 288 LYS A O 1
ATOM 2293 N N . ASP A 1 289 ? 28.341 4.105 -25.049 1.00 94.56 289 ASP A N 1
ATOM 2294 C CA . ASP A 1 289 ? 27.528 3.571 -26.128 1.00 94.56 289 ASP A CA 1
ATOM 2295 C C . ASP A 1 289 ? 26.037 3.629 -25.765 1.00 94.56 289 ASP A C 1
ATOM 2297 O O . ASP A 1 289 ? 25.611 3.378 -24.628 1.00 94.56 289 ASP A O 1
ATOM 2301 N N . MET A 1 290 ? 25.205 3.854 -26.780 1.00 95.69 290 MET A N 1
ATOM 2302 C CA . MET A 1 290 ? 23.787 3.502 -26.734 1.00 95.69 290 MET A CA 1
ATOM 2303 C C . MET A 1 290 ? 23.538 2.284 -27.622 1.00 95.69 290 MET A C 1
ATOM 2305 O O . MET A 1 290 ? 23.877 2.276 -28.804 1.00 95.69 290 MET A O 1
ATOM 2309 N N . ARG A 1 291 ? 22.896 1.247 -27.082 1.00 95.12 291 ARG A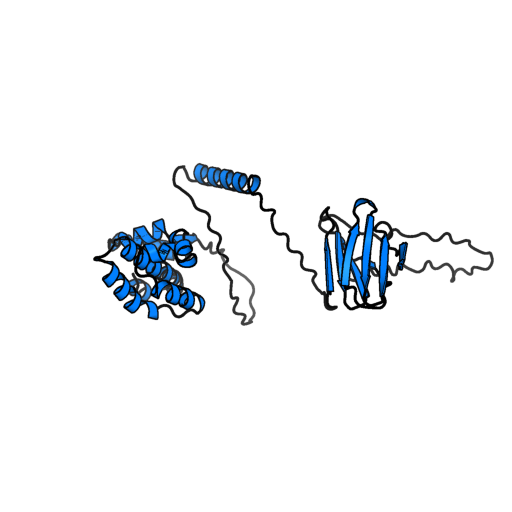 N 1
ATOM 2310 C CA . ARG A 1 291 ? 22.629 0.001 -27.815 1.00 95.12 291 ARG A CA 1
ATOM 2311 C C . ARG A 1 291 ? 21.146 -0.194 -28.068 1.00 95.12 291 ARG A C 1
ATOM 2313 O O . ARG A 1 291 ? 20.310 0.050 -27.201 1.00 95.12 291 ARG A O 1
ATOM 2320 N N . ALA A 1 292 ? 20.828 -0.664 -29.269 1.00 95.12 292 ALA A N 1
ATOM 2321 C CA . ALA A 1 292 ? 19.485 -1.052 -29.673 1.00 95.12 292 ALA A CA 1
ATOM 2322 C C . ALA A 1 292 ? 19.383 -2.576 -29.746 1.00 95.12 292 ALA A C 1
ATOM 2324 O O . ALA A 1 292 ? 20.032 -3.212 -30.575 1.00 95.12 292 ALA A O 1
ATOM 2325 N N . TRP A 1 293 ? 18.545 -3.161 -28.901 1.00 94.12 293 TRP A N 1
ATOM 2326 C CA . TRP A 1 293 ? 18.312 -4.597 -28.797 1.00 94.12 293 TRP A CA 1
ATOM 2327 C C . TRP A 1 293 ? 16.994 -4.961 -29.458 1.00 94.12 293 TRP A C 1
ATOM 2329 O O . TRP A 1 293 ? 15.948 -4.392 -29.139 1.00 94.12 293 TRP A O 1
ATOM 2339 N N . ARG A 1 294 ? 17.019 -5.928 -30.368 1.00 91.38 294 ARG A N 1
ATOM 2340 C CA . ARG A 1 294 ? 15.805 -6.418 -31.016 1.00 91.38 294 ARG A CA 1
ATOM 2341 C C . ARG A 1 294 ? 15.117 -7.437 -30.113 1.00 91.38 294 ARG A C 1
ATOM 2343 O O . ARG A 1 294 ? 15.729 -8.405 -29.684 1.00 91.38 294 ARG A O 1
ATOM 2350 N N . LEU A 1 295 ? 13.825 -7.258 -29.850 1.00 88.50 295 LEU A N 1
ATOM 2351 C CA . LEU A 1 295 ? 13.071 -8.113 -28.923 1.00 88.50 295 LEU A CA 1
ATOM 2352 C C . LEU A 1 295 ? 12.571 -9.435 -29.531 1.00 88.50 295 LEU A C 1
ATOM 2354 O O . LEU A 1 295 ? 11.928 -10.209 -28.820 1.00 88.50 295 LEU A O 1
ATOM 2358 N N . SER A 1 296 ? 12.828 -9.681 -30.821 1.00 86.00 296 SER A N 1
ATOM 2359 C CA . SER A 1 296 ? 12.476 -10.931 -31.508 1.00 86.00 296 SER A CA 1
ATOM 2360 C C . SER A 1 296 ? 13.544 -12.012 -31.352 1.00 86.00 296 SER A C 1
ATOM 2362 O O . SER A 1 296 ? 13.213 -13.181 -31.213 1.00 86.00 296 SER A O 1
ATOM 2364 N N . ASP A 1 297 ? 14.820 -11.624 -31.398 1.00 84.19 297 ASP A N 1
ATOM 2365 C CA . ASP A 1 297 ? 15.977 -12.523 -31.306 1.00 84.19 297 ASP A CA 1
ATOM 2366 C C . ASP A 1 297 ? 16.896 -12.194 -30.119 1.00 84.19 297 ASP A C 1
ATOM 2368 O O . ASP A 1 297 ? 17.821 -12.951 -29.832 1.00 84.19 297 ASP A O 1
ATOM 2372 N N . TYR A 1 298 ? 16.609 -11.109 -29.391 1.00 88.44 298 TYR A N 1
ATOM 2373 C CA . TYR A 1 298 ? 17.372 -10.633 -28.238 1.00 88.44 298 TYR A CA 1
ATOM 2374 C C . TYR A 1 298 ? 18.830 -10.299 -28.579 1.00 88.44 298 TYR A C 1
ATOM 2376 O O . TYR A 1 298 ? 19.712 -10.386 -27.725 1.00 88.44 298 TYR A O 1
ATOM 2384 N N . THR A 1 299 ? 19.085 -9.905 -29.829 1.00 87.75 299 THR A N 1
ATOM 2385 C CA . THR A 1 299 ? 20.412 -9.511 -30.311 1.00 87.75 299 THR A CA 1
ATOM 2386 C C . THR A 1 299 ? 20.573 -7.993 -30.359 1.00 87.75 299 THR A C 1
ATOM 2388 O O . THR A 1 299 ? 19.601 -7.239 -30.479 1.00 87.75 299 THR A O 1
ATOM 2391 N N . CYS A 1 300 ? 21.819 -7.527 -30.262 1.00 90.56 300 CYS A N 1
ATOM 2392 C CA . CYS A 1 300 ? 22.152 -6.122 -30.472 1.00 90.56 300 CYS A CA 1
ATOM 2393 C C . CYS A 1 300 ? 22.095 -5.810 -31.977 1.00 90.56 300 CYS A C 1
ATOM 2395 O O . CYS A 1 300 ? 22.863 -6.363 -32.761 1.00 90.56 300 CYS A O 1
ATOM 2397 N N . SER A 1 301 ? 21.164 -4.947 -32.382 1.00 89.81 301 SER A N 1
ATOM 2398 C CA . SER A 1 301 ? 20.946 -4.561 -33.779 1.00 89.81 301 SER A CA 1
ATOM 2399 C C . SER A 1 301 ? 21.780 -3.353 -34.200 1.00 89.81 301 SER A C 1
ATOM 2401 O O . SER A 1 301 ? 22.090 -3.233 -35.382 1.00 89.81 301 SER A O 1
ATOM 2403 N N . ALA A 1 302 ? 22.080 -2.438 -33.277 1.00 90.38 302 ALA A N 1
ATOM 2404 C CA . ALA A 1 302 ? 22.881 -1.246 -33.540 1.00 90.38 302 ALA A CA 1
ATOM 2405 C C . ALA A 1 302 ? 23.546 -0.739 -32.255 1.00 90.38 302 ALA A C 1
ATOM 2407 O O . ALA A 1 302 ? 22.995 -0.897 -31.161 1.00 90.38 302 ALA A O 1
ATOM 2408 N N . VAL A 1 303 ? 24.706 -0.109 -32.424 1.00 93.19 303 VAL A N 1
ATOM 2409 C CA . VAL A 1 303 ? 25.465 0.603 -31.391 1.00 93.19 303 VAL A CA 1
ATOM 2410 C C . VAL A 1 303 ? 25.682 2.023 -31.909 1.00 93.19 303 VAL A C 1
ATOM 2412 O O . VAL 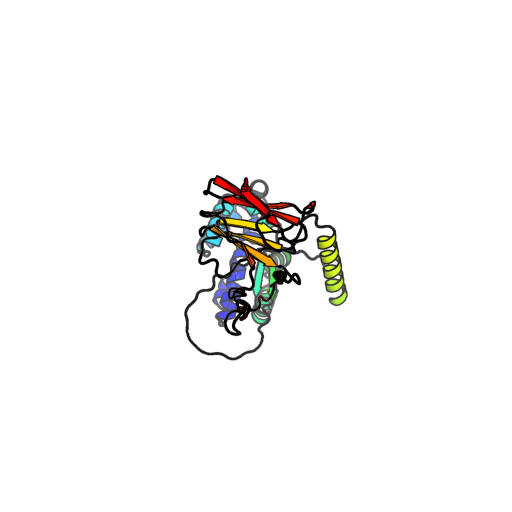A 1 303 ? 26.012 2.186 -33.088 1.00 93.19 303 VAL A O 1
ATOM 2415 N N . TYR A 1 304 ? 25.439 3.017 -31.062 1.00 88.94 304 TYR A N 1
ATOM 2416 C CA . TYR A 1 304 ? 25.553 4.445 -31.354 1.00 88.94 304 TYR A CA 1
ATOM 2417 C C . TYR A 1 304 ? 26.555 5.104 -30.423 1.00 88.94 304 TYR A C 1
ATOM 2419 O O . TYR A 1 304 ? 26.529 4.732 -29.226 1.00 88.94 304 TYR A O 1
#

Organism: NCBI:txid1563983

Sequence (304 aa):
LKNWVHSVRDERIKHELHGLLYPVFCHLYLEMLHAGNPQAMQAIQFLKNYQGDFVTETERDFLEELSSVFTIQDIELRPLVNAFRTRKYKVDMSDEAHFCLQKYLSKHGHIIIMQIINIHITIIKRIVGSNMINDETGERTQVNEIGINGHVEQASGTGVDREMRELQESIRLIRNNAYQPLRVFTVNNATENASCAKITQSMDRLAVGFSTAEIRLWGIGDAVLMRPQQVRPSVVLACDTASTSRPPDADQEIEEAGAIVLRGHTDIVHDLKFVGQSQVLLSVSSDKDMRAWRLSDYTCSAVY

pLDDT: mean 76.45, std 18.82, range [26.48, 96.56]

Nearest PDB structures (foldseek):
  6f3t-assembly1_A  TM=3.767E-01  e=5.141E-14  Homo sapiens
  6f3t-assembly4_D  TM=3.758E-01  e=5.141E-14  Homo sapiens
  2j4b-assembly5_E  TM=9.426E-01  e=3.961E-07  Encephalitozoon cuniculi
  6f3t-assembly3_C  TM=3.826E-01  e=1.773E-13  Homo sapiens
  2j4b-assembly1_A  TM=9.457E-01  e=9.589E-07  Encephalitozoon cuniculi

Radius of gyration: 31.46 Å; Cα contacts (8 Å, |Δi|>4): 331; chains: 1; bounding box: 68×63×84 Å

Mean predicted aligned error: 19.59 Å

InterPro domains:
  IPR001680 WD40 repeat [PS50082] (262-303)
  IPR001680 WD40 repeat [SM00320] (178-219)
  IPR001680 WD40 repeat [SM00320] (255-294)
  IPR007582 TFIID subunit TAF5, NTD2 domain [PF04494] (1-121)
  IPR007582 TFIID subunit TAF5, NTD2 domain [cd08044] (1-110)
  IPR015943 WD40/YVTN repeat-like-containing domain superfamily [G3DSA:2.130.10.10] (156-304)
  IPR036322 WD40-repeat-containing domain superfamily [SSF50978] (181-302)
  IPR037264 TFIID subunit TAF5, NTD2 domain superfamily [G3DSA:1.25.40.500] (1-124)
  IPR037264 TFIID subunit TAF5, NTD2 domain superfamily [SSF160897] (1-124)

Secondary structure (DSSP, 8-state):
-HHHHHH-S-HHHHHHHHHHHHHHHHHHHHHHHHT-HHHHHHHHHHHHHHGGG---HHHHHHHHHHTT--SHHHHHH-HHHHHHHHSPEEEEE-HHHHHHHHHHHHHHT-HHHHHHHHHHEEEEE-------------------------------S-HHHHHHHHHHHHHHHHHH--SPPPPP---TT--S-EEEEEE-TTSSEEEEEETTS-EEEEE-TT---------------TT--TTT-----------TT--EEE---SS-EEEEEEETTTTEEEEEETTS-EEEEETTT--EEEE-

Foldseek 3Di:
DVVVLVVDPDPVLSVLVVQVPLLLLLQVLVVQQVVDDVSLVVSLVSLVVCVVVDDDPVSVVVSVLSNPDRHPVSCVVDPVSVCLNVFAAEGEHAPVSVVVVVVVCVVVVVPVSVVCCVPRYDYDHDPPDDDDDDDDDDDDDDPPPDDDDTDDDDDDDDPVVRVVVVVVVVVVCVVPDPDDDDDDDDDPPCPFAFQEKDADPVNQKIWTWGQQQKIKMDGDDPRQQDAPDPPDPDDDDPPDDPVNPPDPPDPPCCPPRRIDIQHDGPGTWNYWDQDPVQQWIWIDGPSRWIWIAHSRNRHTPDID

Solvent-accessible surface area (backbone atoms only — not comparable to full-atom values): 18664 Å² total; per-residue (Å²): 108,72,72,58,46,74,66,48,84,51,66,66,46,28,52,41,53,50,67,48,51,58,62,53,50,56,51,50,40,53,51,31,30,66,75,30,81,89,36,26,65,54,27,53,52,52,48,70,74,51,54,82,78,55,80,49,75,81,54,40,60,55,48,58,59,51,73,75,46,75,45,63,66,46,35,72,76,30,68,66,58,37,49,57,72,76,42,60,46,78,41,68,35,42,69,68,43,50,49,52,49,52,52,48,37,64,74,72,64,42,56,69,62,52,49,48,43,69,70,41,41,45,79,42,73,59,80,80,76,81,84,88,89,84,86,83,89,78,98,70,88,78,82,75,82,80,77,90,76,89,81,88,87,83,92,79,56,62,72,68,54,36,55,50,48,51,51,52,49,51,52,49,51,60,73,69,43,89,71,75,83,87,81,84,84,82,77,79,88,57,82,57,55,70,60,27,75,43,68,40,97,84,60,38,38,39,42,36,23,17,58,81,14,37,33,40,36,35,47,36,86,90,42,77,80,68,75,65,82,78,77,72,88,77,80,88,52,102,78,66,51,87,81,72,70,59,68,85,74,78,79,70,70,59,48,100,77,72,38,52,75,41,77,78,58,85,27,35,25,63,48,68,47,76,39,82,92,76,45,32,37,36,39,36,32,75,67,73,42,37,39,35,29,34,70,75,65,63,42,81,76,48,77,84